Protein AF-A0A958CTM7-F1 (afdb_monomer_lite)

Secondary structure (DSSP, 8-state):
---TTSSSEEEEEEESS-SS-SS-TT-EEEEEETTS-EEESSSPPPTT-EEEEEEETTEEEEEEE--GGGGT-SS--TT-EEEEEEEEEE-SSSSS-SEEEESSS--SS-GGGPEEEEPPPTT----------------------PPP----PPPP--PPPPPPPPPPPP----SS-------

Sequence (183 aa):
DVEWWHDDAVELVYDGLNDNQSYGADDHKYGMRIDSSLFDYVLPVHPGVVFALRTRPDGYSLELAVPASQLGVIAMQAGRVIGLNIGLIDDDDGDEADGWLGWSGNTWRHAELCGDLLLLPADATSTPTATATATPTMTPTSTPTATATPTVTPSPTATATPTATPMA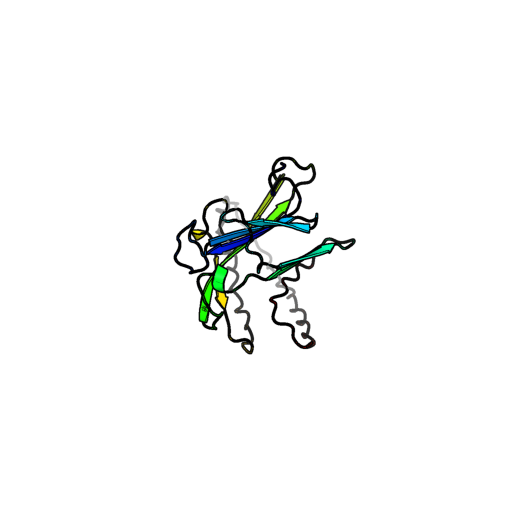TSALYLRYLPLIINR

pLDDT: mean 75.09, std 20.97, range [23.33, 96.56]

Radius of gyration: 23.31 Å; chains: 1; bounding box: 44×79×40 Å

Foldseek 3Di:
DQDLLLAWWKWKWKLLQLPQDFLPLLTWIWTQHQVRDIATPSDGDDPQWDKDKDADPQGIFIFIDDQNVSSVDNDDDAQDKMFIKMKTFHHDDRDHGPDIDMPFDDVPRTSSRGDIDGHHPPPDDPDPDPDDDPDPDPDDDPDDDDDDDDDDDDDDDDDDDDDDDDDDDDDDDDPGDGPDDDD

Structure (mmCIF, N/CA/C/O backbone):
data_AF-A0A958CTM7-F1
#
_entry.id   AF-A0A958CTM7-F1
#
loop_
_atom_site.group_PDB
_atom_site.id
_atom_site.type_symbol
_atom_site.label_atom_id
_atom_site.label_alt_id
_atom_site.label_comp_id
_atom_site.label_asym_id
_atom_site.label_entity_id
_atom_site.label_seq_id
_atom_site.pdbx_PDB_ins_code
_atom_site.Cartn_x
_atom_site.Cartn_y
_atom_site.Cartn_z
_atom_site.occupancy
_atom_site.B_iso_or_equiv
_atom_site.auth_seq_id
_atom_site.auth_comp_id
_atom_site.auth_asym_id
_atom_site.auth_atom_id
_atom_site.pdbx_PDB_model_num
ATOM 1 N N . ASP A 1 1 ? 21.550 -6.548 -9.610 1.00 48.25 1 ASP A N 1
ATOM 2 C CA . ASP A 1 1 ? 20.170 -6.436 -9.118 1.00 48.25 1 ASP A CA 1
ATOM 3 C C . ASP A 1 1 ? 19.912 -4.972 -8.859 1.00 48.25 1 ASP A C 1
ATOM 5 O O . ASP A 1 1 ? 20.645 -4.376 -8.083 1.00 48.25 1 ASP A O 1
ATOM 9 N N . VAL A 1 2 ? 19.022 -4.377 -9.647 1.00 53.91 2 VAL A N 1
ATOM 10 C CA . VAL A 1 2 ? 18.668 -2.957 -9.549 1.00 53.91 2 VAL A CA 1
ATOM 11 C C . VAL A 1 2 ? 17.590 -2.853 -8.474 1.00 53.91 2 VAL A C 1
ATOM 13 O O . VAL A 1 2 ? 16.633 -3.631 -8.496 1.00 53.91 2 VAL A O 1
ATOM 16 N N . GLU A 1 3 ? 17.799 -1.982 -7.490 1.00 66.50 3 GLU A N 1
ATOM 17 C CA . GLU A 1 3 ? 16.862 -1.780 -6.388 1.00 66.50 3 GLU A CA 1
ATOM 18 C C . GLU A 1 3 ? 15.511 -1.285 -6.933 1.00 66.50 3 GLU A C 1
ATOM 20 O O . GLU A 1 3 ? 15.418 -0.707 -8.012 1.00 66.50 3 GLU A O 1
ATOM 25 N N . TRP A 1 4 ? 14.413 -1.610 -6.253 1.00 64.81 4 TRP A N 1
ATOM 26 C CA . TRP A 1 4 ? 13.079 -1.495 -6.854 1.00 64.81 4 TRP A CA 1
ATOM 27 C C . TRP A 1 4 ? 12.566 -0.058 -7.007 1.00 64.81 4 TRP A C 1
ATOM 29 O O . TRP A 1 4 ? 11.563 0.139 -7.682 1.00 64.81 4 TRP A O 1
ATOM 39 N N . TRP A 1 5 ? 13.235 0.914 -6.389 1.00 61.12 5 TRP A N 1
ATOM 40 C CA . TRP A 1 5 ? 12.939 2.342 -6.516 1.00 61.12 5 TRP A CA 1
ATOM 41 C C . TRP A 1 5 ? 13.729 3.026 -7.641 1.00 61.12 5 TRP A C 1
ATOM 43 O O . TRP A 1 5 ? 13.668 4.243 -7.735 1.00 61.12 5 TRP A O 1
ATOM 53 N N . HIS A 1 6 ? 14.477 2.261 -8.446 1.00 68.62 6 HIS A N 1
ATOM 54 C CA . HIS A 1 6 ? 15.176 2.747 -9.643 1.00 68.62 6 HIS A CA 1
ATOM 55 C C . HIS A 1 6 ? 14.307 2.581 -10.910 1.00 68.62 6 HIS A C 1
ATOM 57 O O . HIS A 1 6 ? 14.749 2.004 -11.911 1.00 68.62 6 HIS A O 1
ATOM 63 N N . ASP A 1 7 ? 13.013 2.885 -10.789 1.00 71.00 7 ASP A N 1
ATOM 64 C CA . ASP A 1 7 ? 12.038 2.948 -11.886 1.00 71.00 7 ASP A CA 1
ATOM 65 C C . ASP A 1 7 ? 10.725 3.539 -11.368 1.00 71.00 7 ASP A C 1
ATOM 67 O O . ASP A 1 7 ? 10.449 3.508 -10.160 1.00 71.00 7 ASP A O 1
ATOM 71 N N . ASP A 1 8 ? 9.857 3.933 -12.294 1.00 83.31 8 ASP A N 1
ATOM 72 C CA . ASP A 1 8 ? 8.493 4.349 -11.999 1.00 83.31 8 ASP A CA 1
ATOM 73 C C . ASP A 1 8 ? 7.744 3.281 -11.195 1.00 83.31 8 ASP A C 1
ATOM 75 O O . ASP A 1 8 ? 7.540 2.127 -11.619 1.00 83.31 8 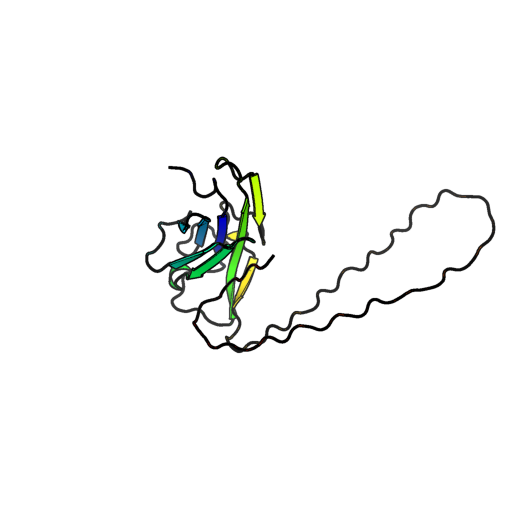ASP A O 1
ATOM 79 N N . ALA A 1 9 ? 7.270 3.683 -10.019 1.00 87.62 9 ALA A N 1
ATOM 80 C CA . ALA A 1 9 ? 6.622 2.769 -9.101 1.00 87.62 9 ALA A CA 1
ATOM 81 C C . ALA A 1 9 ? 5.581 3.449 -8.218 1.00 87.62 9 ALA A C 1
ATOM 83 O O . ALA A 1 9 ? 5.587 4.653 -7.960 1.00 87.62 9 ALA A O 1
ATOM 84 N N . VAL A 1 10 ? 4.686 2.622 -7.693 1.00 91.38 10 VAL A N 1
ATOM 85 C CA . VAL A 1 10 ? 3.838 2.993 -6.565 1.00 91.38 10 VAL A CA 1
ATOM 86 C C . VAL A 1 10 ? 4.263 2.194 -5.350 1.00 91.38 10 VAL A C 1
ATOM 88 O O . VAL A 1 10 ? 4.470 0.982 -5.412 1.00 91.38 10 VAL A O 1
ATOM 91 N N . GLU A 1 11 ? 4.352 2.892 -4.231 1.00 91.69 11 GLU A N 1
ATOM 92 C CA . GLU A 1 11 ? 4.600 2.336 -2.915 1.00 91.69 11 GLU A CA 1
ATOM 93 C C . GLU A 1 11 ? 3.286 2.276 -2.130 1.00 91.69 11 GLU A C 1
ATOM 95 O O . GLU A 1 11 ? 2.566 3.272 -2.041 1.00 91.69 11 GLU A O 1
ATOM 100 N N . LEU A 1 12 ? 2.984 1.127 -1.525 1.00 94.56 12 LEU A N 1
ATOM 101 C CA . LEU A 1 12 ? 2.008 1.028 -0.438 1.00 94.56 12 LEU A CA 1
ATOM 102 C C . LEU A 1 12 ? 2.719 0.596 0.838 1.00 94.56 12 LEU A C 1
ATOM 104 O O . LEU A 1 12 ? 3.355 -0.456 0.862 1.00 94.56 12 LEU A O 1
ATOM 108 N N . VAL A 1 13 ? 2.563 1.382 1.901 1.00 95.75 13 VAL A N 1
ATOM 109 C CA . VAL A 1 13 ? 3.076 1.046 3.233 1.00 95.75 13 VAL A CA 1
ATOM 110 C C . VAL A 1 13 ? 1.919 0.768 4.173 1.00 95.75 13 VAL A C 1
ATOM 112 O O . VAL A 1 13 ? 0.940 1.513 4.183 1.00 95.75 13 VAL A O 1
ATOM 115 N N . TYR A 1 14 ? 2.045 -0.296 4.955 1.00 96.31 14 TYR A N 1
ATOM 116 C CA . TYR A 1 14 ? 1.116 -0.666 6.007 1.00 96.31 14 TYR A CA 1
ATOM 117 C C . TYR A 1 14 ? 1.835 -0.664 7.358 1.00 96.31 14 TYR A C 1
ATOM 119 O O . TYR A 1 14 ? 2.896 -1.274 7.462 1.00 96.31 14 TYR A O 1
ATOM 127 N N . ASP A 1 15 ? 1.232 -0.016 8.357 1.00 96.38 15 ASP A N 1
ATOM 128 C CA . ASP A 1 15 ? 1.375 -0.377 9.779 1.00 96.38 15 ASP A CA 1
ATOM 129 C C . ASP A 1 15 ? 0.132 -1.210 10.111 1.00 96.38 15 ASP A C 1
ATOM 131 O O . ASP A 1 15 ? -0.994 -0.702 10.224 1.00 96.38 15 ASP A O 1
ATOM 135 N N . GLY A 1 16 ? 0.308 -2.529 10.082 1.00 95.50 16 GLY A N 1
ATOM 136 C CA . GLY A 1 16 ? -0.795 -3.470 9.972 1.00 95.50 16 GLY A CA 1
ATOM 137 C C . GLY A 1 16 ? -1.689 -3.459 11.200 1.00 95.50 16 GLY A C 1
ATOM 138 O O . GLY A 1 16 ? -2.917 -3.460 11.051 1.00 95.50 16 GLY A O 1
ATOM 139 N N . LEU A 1 17 ? -1.106 -3.455 12.396 1.00 96.00 17 LEU A N 1
ATOM 140 C CA . LEU A 1 17 ? -1.772 -3.389 13.696 1.00 96.00 17 LEU A CA 1
ATOM 141 C C . LEU A 1 17 ? -2.074 -1.954 14.147 1.00 96.00 17 LEU A C 1
ATOM 143 O O . LEU A 1 17 ? -2.837 -1.798 15.106 1.00 96.00 17 LEU A O 1
ATOM 147 N N . ASN A 1 18 ? -1.581 -0.946 13.424 1.00 96.12 18 ASN A N 1
ATOM 148 C CA . ASN A 1 18 ? -1.680 0.474 13.758 1.00 96.12 18 ASN A CA 1
ATOM 149 C C . ASN A 1 18 ? -1.123 0.763 15.157 1.00 96.12 18 ASN A C 1
ATOM 151 O O . ASN A 1 18 ? -1.762 1.446 15.970 1.00 96.12 18 ASN A O 1
ATOM 155 N N . ASP A 1 19 ? 0.016 0.149 15.476 1.00 95.81 19 ASP A N 1
ATOM 156 C CA . ASP A 1 19 ? 0.635 0.196 16.799 1.00 95.81 19 ASP A CA 1
ATOM 157 C C . ASP A 1 19 ? 1.803 1.195 16.891 1.00 95.81 19 ASP A C 1
ATOM 159 O O . ASP A 1 19 ? 2.376 1.371 17.975 1.00 95.81 19 ASP A O 1
ATOM 163 N N . ASN A 1 20 ? 2.071 1.926 15.800 1.00 93.31 20 ASN A N 1
ATOM 164 C CA . ASN A 1 20 ? 3.166 2.880 15.644 1.00 93.31 20 ASN A CA 1
ATOM 165 C C . ASN A 1 20 ? 4.540 2.254 15.908 1.00 93.31 20 ASN A C 1
ATOM 167 O O . ASN A 1 20 ? 5.443 2.916 16.437 1.00 93.31 20 ASN A O 1
ATOM 171 N N . GLN A 1 21 ? 4.696 0.976 15.585 1.00 92.44 21 GLN A N 1
ATOM 172 C CA . GLN A 1 21 ? 5.987 0.315 15.528 1.00 92.44 21 GLN A CA 1
ATOM 173 C C . GLN A 1 21 ? 6.357 0.083 14.067 1.00 92.44 21 GLN A C 1
ATOM 175 O O . GLN A 1 21 ? 5.521 0.091 13.176 1.00 92.44 21 GLN A O 1
ATOM 180 N N . SER A 1 22 ? 7.657 -0.024 13.827 1.00 92.31 22 SER A N 1
ATOM 181 C CA . SER A 1 22 ? 8.184 -0.399 12.524 1.00 92.31 22 SER A CA 1
ATOM 182 C C . SER A 1 22 ? 8.784 -1.789 12.602 1.00 92.31 22 SER A C 1
ATOM 184 O O . SER A 1 22 ? 9.355 -2.170 13.631 1.00 92.31 22 SER A O 1
ATOM 186 N N . TYR A 1 23 ? 8.796 -2.470 11.458 1.00 90.56 23 TYR A N 1
ATOM 187 C CA . TYR A 1 23 ? 9.412 -3.785 11.259 1.00 90.56 23 TYR A CA 1
ATOM 188 C C . TYR A 1 23 ? 8.716 -4.928 12.016 1.00 90.56 23 TYR A C 1
ATOM 190 O O . TYR A 1 23 ? 9.311 -5.994 12.211 1.00 90.56 23 TYR A O 1
ATOM 198 N N . GLY A 1 24 ? 7.469 -4.723 12.436 1.00 92.88 24 GLY A N 1
ATOM 199 C CA . GLY A 1 24 ? 6.547 -5.777 12.822 1.00 92.88 24 GLY A CA 1
ATOM 200 C C . GLY A 1 24 ? 6.281 -6.738 11.665 1.00 92.88 24 GLY A C 1
ATOM 201 O O . GLY A 1 24 ? 6.491 -6.429 10.494 1.00 92.88 24 GLY A O 1
ATOM 202 N N . ALA A 1 25 ? 5.815 -7.946 11.988 1.00 94.38 25 ALA A N 1
ATOM 203 C CA . ALA A 1 25 ? 5.441 -8.930 10.965 1.00 94.38 25 ALA A CA 1
ATOM 204 C C . ALA A 1 25 ? 4.183 -8.521 10.176 1.00 94.38 25 ALA A C 1
ATOM 206 O O . ALA A 1 25 ? 3.816 -9.192 9.214 1.00 94.38 25 ALA A O 1
ATOM 207 N N . ASP A 1 26 ? 3.506 -7.486 10.654 1.00 94.94 26 ASP A N 1
ATOM 208 C CA . ASP A 1 26 ? 2.336 -6.844 10.090 1.00 94.94 26 ASP A CA 1
ATOM 209 C C . ASP A 1 26 ? 2.652 -5.537 9.343 1.00 94.94 26 ASP A C 1
ATOM 211 O O . ASP A 1 26 ? 1.766 -4.976 8.693 1.00 94.94 26 ASP A O 1
ATOM 215 N N . ASP A 1 27 ? 3.910 -5.090 9.402 1.00 95.44 27 ASP A N 1
ATOM 216 C CA . ASP A 1 27 ? 4.389 -3.906 8.704 1.00 95.44 27 ASP A CA 1
ATOM 217 C C . ASP A 1 27 ? 4.960 -4.295 7.350 1.00 95.44 27 ASP A C 1
ATOM 219 O O . ASP A 1 27 ? 5.880 -5.111 7.241 1.00 95.44 27 ASP A O 1
ATOM 223 N N . HIS A 1 28 ? 4.446 -3.668 6.302 1.00 95.12 28 HIS A N 1
ATOM 224 C CA . HIS A 1 28 ? 4.828 -3.997 4.937 1.00 95.12 28 HIS A CA 1
ATOM 225 C C . HIS A 1 28 ? 5.064 -2.741 4.126 1.00 95.12 28 HIS A C 1
ATOM 227 O O . HIS A 1 28 ? 4.354 -1.751 4.277 1.00 95.12 28 HIS A O 1
ATOM 233 N N . LYS A 1 29 ? 6.029 -2.805 3.210 1.00 94.06 29 LYS A N 1
ATOM 234 C CA . LYS A 1 29 ? 6.279 -1.754 2.224 1.00 94.06 29 LYS A CA 1
ATOM 235 C C . LYS A 1 29 ? 6.375 -2.395 0.855 1.00 94.06 29 LYS A C 1
ATOM 237 O O . LYS A 1 29 ? 7.426 -2.911 0.473 1.00 94.06 29 LYS A O 1
ATOM 242 N N . TYR A 1 30 ? 5.252 -2.381 0.149 1.00 94.56 30 TYR A N 1
ATOM 243 C CA . TYR A 1 30 ? 5.130 -2.964 -1.172 1.00 94.56 30 TYR A CA 1
ATOM 244 C C . TYR A 1 30 ? 5.519 -1.959 -2.246 1.00 94.56 30 TYR A C 1
ATOM 246 O O . TYR A 1 30 ? 4.883 -0.914 -2.372 1.00 94.56 30 TYR A O 1
ATOM 254 N N . GLY A 1 31 ? 6.531 -2.305 -3.034 1.00 92.69 31 GLY A N 1
ATOM 255 C CA . GLY A 1 31 ? 6.904 -1.586 -4.248 1.00 92.69 31 GLY A CA 1
ATOM 256 C C . GLY A 1 31 ? 6.318 -2.277 -5.471 1.00 92.69 31 GLY A C 1
ATOM 257 O O . GLY A 1 31 ? 6.628 -3.443 -5.718 1.00 92.69 31 GLY A O 1
ATOM 258 N N . MET A 1 32 ? 5.472 -1.580 -6.228 1.00 92.69 32 MET A N 1
ATOM 259 C CA . MET A 1 32 ? 4.882 -2.071 -7.477 1.00 92.69 32 MET A CA 1
ATOM 260 C C . MET A 1 32 ? 5.422 -1.253 -8.646 1.00 92.69 32 MET A C 1
ATOM 262 O O . MET A 1 32 ? 5.048 -0.090 -8.809 1.00 92.69 32 MET A O 1
ATOM 266 N N . ARG A 1 33 ? 6.280 -1.867 -9.461 1.00 88.19 33 ARG A N 1
ATOM 267 C CA . ARG A 1 33 ? 6.886 -1.230 -10.637 1.00 88.19 33 ARG A CA 1
ATOM 268 C C . ARG A 1 33 ? 6.025 -1.394 -11.885 1.00 88.19 33 ARG A C 1
ATOM 270 O O . ARG A 1 33 ? 5.243 -2.345 -12.017 1.00 88.19 33 ARG A O 1
ATOM 277 N N . ILE A 1 34 ? 6.213 -0.494 -12.846 1.00 86.62 34 ILE A N 1
ATOM 278 C CA . ILE A 1 34 ? 5.526 -0.528 -14.147 1.00 86.62 34 ILE A CA 1
ATOM 279 C C . ILE A 1 34 ? 5.995 -1.663 -15.083 1.00 86.62 34 ILE A C 1
ATOM 281 O O . ILE A 1 34 ? 5.376 -1.914 -16.117 1.00 86.62 34 ILE A O 1
ATOM 285 N N . ASP A 1 35 ? 7.037 -2.406 -14.715 1.00 86.50 35 ASP A N 1
ATOM 286 C CA . ASP A 1 35 ? 7.480 -3.632 -15.394 1.00 86.50 35 ASP A CA 1
ATOM 287 C C . ASP A 1 35 ? 6.751 -4.900 -14.890 1.00 86.50 35 ASP A C 1
ATOM 289 O O . ASP A 1 35 ? 7.041 -6.012 -15.331 1.00 86.50 35 ASP A O 1
ATOM 293 N N . SER A 1 36 ? 5.747 -4.732 -14.017 1.00 88.06 36 SER A N 1
ATOM 294 C CA . SER A 1 36 ? 5.004 -5.790 -13.308 1.00 88.06 36 SER A CA 1
ATOM 295 C C . SER A 1 36 ? 5.768 -6.491 -12.176 1.00 88.06 36 SER A C 1
ATOM 297 O O . SER A 1 36 ? 5.282 -7.498 -11.652 1.00 88.06 36 SER A O 1
ATOM 299 N N . SER A 1 37 ? 6.921 -5.972 -11.756 1.00 90.25 37 SER A N 1
ATOM 300 C CA . SER A 1 37 ? 7.639 -6.473 -10.585 1.00 90.25 37 SER A CA 1
ATOM 301 C C . SER A 1 37 ? 6.976 -6.015 -9.277 1.00 90.25 37 SER A C 1
ATOM 303 O O . SER A 1 37 ? 6.520 -4.876 -9.154 1.00 90.25 37 SER A O 1
ATOM 305 N N . LEU A 1 38 ? 6.937 -6.913 -8.284 1.00 92.75 38 LEU A N 1
ATOM 306 C CA . LEU A 1 38 ? 6.422 -6.665 -6.934 1.00 92.75 38 LEU A CA 1
ATOM 307 C C . LEU A 1 38 ? 7.500 -6.990 -5.899 1.00 92.75 38 LEU A C 1
ATOM 309 O O . LEU A 1 38 ? 8.072 -8.082 -5.912 1.00 92.75 38 LEU A O 1
ATOM 313 N N . PHE A 1 39 ? 7.706 -6.069 -4.967 1.00 92.06 39 PHE A N 1
ATOM 314 C CA . PHE A 1 39 ? 8.663 -6.196 -3.875 1.00 92.06 39 PHE A CA 1
ATOM 315 C C . PHE A 1 39 ? 7.976 -5.949 -2.547 1.00 92.06 39 PHE A C 1
ATOM 317 O O . PHE A 1 39 ? 6.999 -5.211 -2.482 1.00 92.06 39 PHE A O 1
ATOM 324 N N . ASP A 1 40 ? 8.529 -6.529 -1.493 1.00 93.06 40 ASP A N 1
ATOM 325 C CA . ASP A 1 40 ? 8.269 -6.130 -0.120 1.00 93.06 40 ASP A CA 1
ATOM 326 C C . ASP A 1 40 ? 9.631 -5.844 0.512 1.00 93.06 40 ASP A C 1
ATOM 328 O O . ASP A 1 40 ? 10.551 -6.663 0.453 1.00 93.06 40 ASP A O 1
ATOM 332 N N . TYR A 1 41 ? 9.801 -4.618 0.995 1.00 88.19 41 TYR A N 1
ATOM 333 C CA . TYR A 1 41 ? 11.081 -4.137 1.503 1.00 88.19 41 TYR A CA 1
ATOM 334 C C . TYR A 1 41 ? 11.362 -4.605 2.940 1.00 88.19 41 TYR A C 1
ATOM 336 O O . TYR A 1 41 ? 12.511 -4.581 3.380 1.00 88.19 41 TYR A O 1
ATOM 344 N N . VAL A 1 42 ? 10.332 -5.034 3.675 1.00 83.88 42 VAL A N 1
ATOM 345 C CA . VAL A 1 42 ? 10.462 -5.482 5.070 1.00 83.88 42 VAL A CA 1
ATOM 346 C C . VAL A 1 42 ? 10.654 -6.998 5.127 1.00 83.88 42 VAL A C 1
ATOM 348 O O . VAL A 1 42 ? 11.532 -7.489 5.841 1.00 83.88 42 VAL A O 1
ATOM 351 N N . LEU A 1 43 ? 9.869 -7.745 4.346 1.00 87.88 43 LEU A N 1
ATOM 352 C CA . LEU A 1 43 ? 9.838 -9.209 4.330 1.00 87.88 43 LEU A CA 1
ATOM 353 C C . LEU A 1 43 ? 9.832 -9.755 2.895 1.00 87.88 43 LEU A C 1
ATOM 355 O O . LEU A 1 43 ? 9.533 -9.029 1.957 1.00 87.88 43 LEU A O 1
ATOM 359 N N . PRO A 1 44 ? 10.125 -11.050 2.671 1.00 92.38 44 PRO A N 1
ATOM 360 C CA . PRO A 1 44 ? 9.844 -11.671 1.382 1.00 92.38 44 PRO A CA 1
ATOM 361 C C . PRO A 1 44 ? 8.350 -11.588 1.048 1.00 92.38 44 PRO A C 1
ATOM 363 O O . PRO A 1 44 ? 7.512 -11.892 1.898 1.00 92.38 44 PRO A O 1
ATOM 366 N N . VAL A 1 45 ? 8.022 -11.267 -0.208 1.00 94.00 45 VAL A N 1
ATOM 367 C CA . VAL A 1 45 ? 6.629 -11.191 -0.672 1.00 94.00 45 VAL A CA 1
ATOM 368 C C . VAL A 1 45 ? 5.918 -12.522 -0.418 1.00 94.00 45 VAL A C 1
ATOM 370 O O . VAL A 1 45 ? 6.285 -13.569 -0.961 1.00 94.00 45 VAL A O 1
ATOM 373 N N . HIS A 1 46 ? 4.878 -12.486 0.412 1.00 95.12 46 HIS A N 1
ATOM 374 C CA . HIS A 1 46 ? 4.093 -13.669 0.729 1.00 95.12 46 HIS A CA 1
ATOM 375 C C . HIS A 1 46 ? 3.304 -14.156 -0.506 1.00 95.12 46 HIS A C 1
ATOM 377 O O . HIS A 1 46 ? 2.682 -13.338 -1.181 1.00 95.12 46 HIS A O 1
ATOM 383 N N . PRO A 1 47 ? 3.213 -15.476 -0.784 1.00 94.69 47 PRO A N 1
ATOM 384 C CA . PRO A 1 47 ? 2.561 -16.007 -1.995 1.00 94.69 47 PRO A CA 1
ATOM 385 C C . PRO A 1 47 ? 1.077 -15.655 -2.167 1.00 94.69 47 PRO A C 1
ATOM 387 O O . PRO A 1 47 ? 0.520 -15.796 -3.251 1.00 94.69 47 PRO A O 1
ATOM 390 N N . GLY A 1 48 ? 0.412 -15.270 -1.078 1.00 93.44 48 GLY A N 1
ATOM 391 C CA . GLY A 1 48 ? -0.975 -14.805 -1.092 1.00 93.44 48 GLY A CA 1
ATOM 392 C C . GLY A 1 48 ? -1.144 -13.326 -1.450 1.00 93.44 48 GLY A C 1
ATOM 393 O O . GLY A 1 48 ? -2.282 -12.894 -1.609 1.00 93.44 48 GLY A O 1
ATOM 394 N N . VAL A 1 49 ? -0.056 -12.555 -1.538 1.00 95.62 49 VAL A N 1
ATOM 395 C CA . VAL A 1 49 ? -0.089 -11.180 -2.043 1.00 95.62 49 VAL A CA 1
ATOM 396 C C . VAL A 1 49 ? -0.138 -11.243 -3.564 1.00 95.62 49 VAL A C 1
ATOM 398 O O . VAL A 1 49 ? 0.704 -11.883 -4.192 1.00 95.62 49 VAL A O 1
ATOM 401 N N . VAL A 1 50 ? -1.146 -10.608 -4.156 1.00 95.38 50 VAL A N 1
ATOM 402 C CA . VAL A 1 50 ? -1.361 -10.622 -5.608 1.00 95.38 50 VAL A CA 1
ATOM 403 C C . VAL A 1 50 ? -1.319 -9.198 -6.129 1.00 95.38 50 VAL A C 1
ATOM 405 O O . VAL A 1 50 ? -1.976 -8.321 -5.575 1.00 95.38 50 VAL A O 1
ATOM 408 N N . PHE A 1 51 ? -0.571 -8.989 -7.207 1.00 93.88 51 PHE A N 1
ATOM 409 C CA . PHE A 1 51 ? -0.440 -7.711 -7.892 1.00 93.88 51 PHE A CA 1
ATOM 410 C C . PHE A 1 51 ? -0.839 -7.856 -9.361 1.00 93.88 51 PHE A C 1
ATOM 412 O O . PHE A 1 51 ? -0.500 -8.849 -10.011 1.00 93.88 51 PHE A O 1
ATOM 419 N N . ALA A 1 52 ? -1.561 -6.866 -9.878 1.00 92.62 52 ALA A N 1
ATOM 420 C CA . ALA A 1 52 ? -1.875 -6.735 -11.290 1.00 92.62 52 ALA A CA 1
ATOM 421 C C . ALA A 1 52 ? -1.598 -5.309 -11.777 1.00 92.62 52 ALA A C 1
ATOM 423 O O . ALA A 1 52 ? -1.967 -4.330 -11.129 1.00 92.62 52 ALA A O 1
ATOM 424 N N . LEU A 1 53 ? -1.002 -5.209 -12.964 1.00 90.88 53 LEU A N 1
ATOM 425 C CA . LEU A 1 53 ? -0.719 -3.956 -13.652 1.00 90.88 53 LEU A CA 1
ATOM 426 C C . LEU A 1 53 ? -1.450 -3.911 -14.993 1.00 90.88 53 LEU A C 1
ATOM 428 O O . LEU A 1 53 ? -1.484 -4.884 -15.750 1.00 90.88 53 LEU A O 1
ATOM 432 N N . ARG A 1 54 ? -1.978 -2.734 -15.326 1.00 92.00 54 ARG A N 1
ATOM 433 C CA . ARG A 1 54 ? -2.479 -2.412 -16.660 1.00 92.00 54 ARG A CA 1
ATOM 434 C C . ARG A 1 54 ? -1.960 -1.054 -17.115 1.00 92.00 54 ARG A C 1
ATOM 436 O O . ARG A 1 54 ? -2.461 -0.023 -16.667 1.00 92.00 54 ARG A O 1
ATOM 443 N N . THR A 1 55 ? -1.025 -1.061 -18.059 1.00 87.31 55 THR A N 1
ATOM 444 C CA . THR A 1 55 ? -0.553 0.148 -18.746 1.00 87.31 55 THR A CA 1
ATOM 445 C C . THR A 1 55 ? -1.580 0.651 -19.766 1.00 87.31 55 THR A C 1
ATOM 447 O O . THR A 1 55 ? -2.423 -0.097 -20.279 1.00 87.31 55 THR A O 1
ATOM 450 N N . ARG A 1 56 ? -1.557 1.957 -20.019 1.00 86.50 56 ARG A N 1
ATOM 451 C CA . ARG A 1 56 ? -2.454 2.703 -20.906 1.00 86.50 56 ARG A CA 1
ATOM 452 C C . ARG A 1 56 ? -1.658 3.825 -21.588 1.00 86.50 56 ARG A C 1
ATOM 454 O O . ARG A 1 56 ? -0.600 4.199 -21.094 1.00 86.50 56 ARG A O 1
ATOM 461 N N . PRO A 1 57 ? -2.157 4.403 -22.693 1.00 86.31 57 PRO A N 1
ATOM 462 C CA . PRO A 1 57 ? -1.485 5.533 -23.340 1.00 86.31 57 PRO A CA 1
ATOM 463 C C . PRO A 1 57 ? -1.312 6.772 -22.446 1.00 86.31 57 PRO A C 1
ATOM 465 O O . PRO A 1 57 ? -0.445 7.594 -22.714 1.00 86.31 57 PRO A O 1
ATOM 468 N N . ASP A 1 58 ? -2.149 6.923 -21.419 1.00 85.50 58 ASP A N 1
ATOM 469 C CA . ASP A 1 58 ? -2.201 8.061 -20.497 1.00 85.50 58 ASP A CA 1
ATOM 470 C C . ASP A 1 58 ? -1.650 7.756 -19.090 1.00 85.50 58 ASP A C 1
ATOM 472 O O . ASP A 1 58 ? -1.704 8.621 -18.214 1.00 85.50 58 ASP A O 1
ATOM 476 N N . GLY A 1 59 ? -1.112 6.552 -18.864 1.00 85.50 59 GLY A N 1
ATOM 477 C CA . GLY A 1 59 ? -0.552 6.137 -17.577 1.00 85.50 59 GLY A CA 1
ATOM 478 C C . GLY A 1 59 ? -0.793 4.659 -17.284 1.00 85.50 59 GLY A C 1
ATOM 479 O O . GLY A 1 59 ? -0.739 3.811 -18.173 1.00 85.50 59 GLY A O 1
ATOM 480 N N . TYR A 1 60 ? -1.081 4.323 -16.030 1.00 86.69 60 TYR A N 1
ATOM 481 C CA . TYR A 1 60 ? -1.278 2.940 -15.608 1.00 86.69 60 TYR A CA 1
ATOM 482 C C . TYR A 1 60 ? -2.347 2.805 -14.522 1.00 86.69 60 TYR A C 1
ATOM 484 O O . TYR A 1 60 ? -2.785 3.768 -13.898 1.00 86.69 60 TYR A O 1
ATOM 492 N N . SER A 1 61 ? -2.804 1.576 -14.302 1.00 91.00 61 SER A N 1
ATOM 493 C CA . SER A 1 61 ? -3.572 1.207 -13.115 1.00 91.00 61 SER A CA 1
ATOM 494 C C . SER A 1 61 ? -2.984 -0.033 -12.485 1.00 91.00 61 SER A C 1
ATOM 496 O O . SER A 1 61 ? -2.600 -0.965 -13.190 1.00 91.00 61 SER A O 1
ATOM 498 N N . LEU A 1 62 ? -2.955 -0.016 -11.162 1.00 90.44 62 LEU A N 1
ATOM 499 C CA . LEU A 1 62 ? -2.351 -1.031 -10.321 1.00 90.44 62 LEU A CA 1
ATOM 500 C C . LEU A 1 62 ? -3.424 -1.544 -9.371 1.00 90.44 62 LEU A C 1
ATOM 502 O O . LEU A 1 62 ? -4.260 -0.773 -8.898 1.00 90.44 6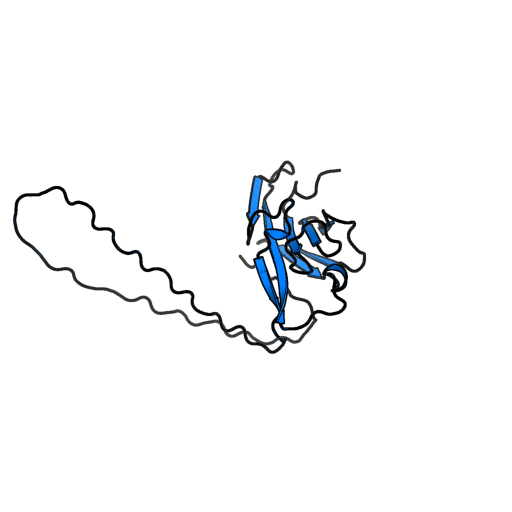2 LEU A O 1
ATOM 506 N N . GLU A 1 63 ? -3.383 -2.829 -9.071 1.00 93.75 63 GLU A N 1
ATOM 507 C CA . GLU A 1 63 ? -4.219 -3.432 -8.044 1.00 93.75 63 GLU A CA 1
ATOM 508 C C . GLU A 1 63 ? -3.366 -4.364 -7.192 1.00 93.75 63 GLU A C 1
ATOM 510 O O . GLU A 1 63 ? -2.659 -5.217 -7.726 1.00 93.75 63 GLU A O 1
ATOM 515 N N . LEU A 1 64 ? -3.447 -4.199 -5.870 1.00 94.88 64 LEU A N 1
ATOM 516 C CA . LEU A 1 64 ? -2.762 -5.036 -4.894 1.00 94.88 64 LEU A CA 1
ATOM 517 C C . LEU A 1 64 ? -3.787 -5.665 -3.952 1.00 94.88 64 LEU A C 1
ATOM 519 O O . LEU A 1 64 ? -4.605 -4.978 -3.338 1.00 94.88 64 LEU A O 1
ATOM 523 N N . ALA A 1 65 ? -3.714 -6.982 -3.808 1.00 94.81 65 ALA A N 1
ATOM 524 C CA . ALA A 1 65 ? -4.480 -7.744 -2.841 1.00 94.81 65 ALA A CA 1
ATOM 525 C C . ALA A 1 65 ? -3.546 -8.278 -1.756 1.00 94.81 65 ALA A C 1
ATOM 527 O O . ALA A 1 65 ? -2.725 -9.155 -2.019 1.00 94.81 65 ALA A O 1
ATOM 528 N N . VAL A 1 66 ? -3.709 -7.779 -0.532 1.00 95.31 66 VAL A N 1
ATOM 529 C CA . VAL A 1 66 ? -2.924 -8.196 0.636 1.00 95.31 66 VAL A CA 1
ATOM 530 C C . VAL A 1 66 ? -3.795 -9.065 1.553 1.00 95.31 66 VAL A C 1
ATOM 532 O O . VAL A 1 66 ? -4.876 -8.627 1.963 1.00 95.31 66 VAL A O 1
ATOM 535 N N . PRO A 1 67 ? -3.384 -10.305 1.887 1.00 95.38 67 PRO A N 1
ATOM 536 C CA . PRO A 1 67 ? -4.107 -11.132 2.846 1.00 95.38 67 PRO A CA 1
ATOM 537 C C . PRO A 1 67 ? -4.200 -10.458 4.214 1.00 95.38 67 PRO A C 1
ATOM 539 O O . PRO A 1 67 ? -3.222 -9.904 4.701 1.00 95.38 67 PRO A O 1
ATOM 542 N N . ALA A 1 68 ? -5.341 -10.597 4.893 1.00 94.00 68 ALA A N 1
ATOM 543 C CA . ALA A 1 68 ? -5.528 -10.035 6.234 1.00 94.00 68 ALA A CA 1
ATOM 544 C C . ALA A 1 68 ? -4.440 -10.477 7.229 1.00 94.00 68 ALA A C 1
ATOM 546 O O . ALA A 1 68 ? -4.029 -9.691 8.079 1.00 94.00 68 ALA A O 1
ATOM 547 N N . SER A 1 69 ? -3.925 -11.703 7.070 1.00 94.38 69 SER A N 1
ATOM 548 C CA . SER A 1 69 ? -2.860 -12.263 7.908 1.00 94.38 69 SER A CA 1
ATOM 549 C C . SER A 1 69 ? -1.529 -11.530 7.786 1.00 94.38 69 SER A C 1
ATOM 551 O O . SER A 1 69 ? -0.710 -11.645 8.687 1.00 94.38 69 SER A O 1
ATOM 553 N N . GLN A 1 70 ? -1.300 -10.810 6.686 1.00 95.19 70 GLN A N 1
ATOM 554 C CA . GLN A 1 70 ? -0.156 -9.911 6.539 1.00 95.19 70 GLN A CA 1
ATOM 555 C C . GLN A 1 70 ? -0.365 -8.602 7.296 1.00 95.19 70 GLN A C 1
ATOM 557 O O . GLN A 1 70 ? 0.596 -7.953 7.619 1.00 95.19 70 GLN A O 1
ATOM 562 N N . LEU A 1 71 ? -1.590 -8.224 7.663 1.00 95.31 71 LEU A N 1
ATOM 563 C CA . LEU A 1 71 ? -1.834 -7.032 8.491 1.00 95.31 71 LEU A CA 1
ATOM 564 C C . LEU A 1 71 ? -2.067 -7.402 9.966 1.00 95.31 71 LEU A C 1
ATOM 566 O O . LEU A 1 71 ? -2.814 -6.731 10.681 1.00 95.31 71 LEU A O 1
ATOM 570 N N . GLY A 1 72 ? -1.513 -8.542 10.395 1.00 93.56 72 GLY A N 1
ATOM 571 C CA . GLY A 1 72 ? -1.603 -9.037 11.771 1.00 93.56 72 GLY A CA 1
ATOM 572 C C . GLY A 1 72 ? -2.981 -9.565 12.191 1.00 93.56 72 GLY A C 1
ATOM 573 O O . GLY A 1 72 ? -3.211 -9.803 13.377 1.00 93.56 72 GLY A O 1
ATOM 574 N N . VAL A 1 73 ? -3.923 -9.765 11.258 1.00 89.44 73 VAL A N 1
ATOM 575 C CA . VAL A 1 73 ? -5.309 -10.145 11.586 1.00 89.44 73 VAL A CA 1
ATOM 576 C C . VAL A 1 73 ? -5.844 -11.312 10.764 1.00 89.44 73 VAL A C 1
ATOM 578 O O . VAL A 1 73 ? -5.429 -11.586 9.651 1.00 89.44 73 VAL A O 1
ATOM 581 N N . ILE A 1 74 ? -6.835 -12.023 11.297 1.00 84.94 74 ILE A N 1
ATOM 582 C CA . ILE A 1 74 ? -7.468 -13.145 10.579 1.00 84.94 74 ILE A CA 1
ATOM 583 C C . ILE A 1 74 ? -8.629 -12.707 9.670 1.00 84.94 74 ILE A C 1
ATOM 585 O O . ILE A 1 74 ? -9.041 -13.464 8.795 1.00 84.94 74 ILE A O 1
ATOM 589 N N . ALA A 1 75 ? -9.170 -11.501 9.871 1.00 88.12 75 ALA A N 1
ATOM 590 C CA . ALA A 1 75 ? -10.244 -10.932 9.061 1.00 88.12 75 ALA A CA 1
ATOM 591 C C . ALA A 1 75 ? -10.267 -9.401 9.169 1.00 88.12 75 ALA A C 1
ATOM 593 O O . ALA A 1 75 ? -10.074 -8.855 10.256 1.00 88.12 75 ALA A O 1
ATOM 594 N N . MET A 1 76 ? -10.585 -8.725 8.062 1.00 88.94 76 MET A N 1
ATOM 595 C CA . MET A 1 76 ? -10.860 -7.286 8.064 1.00 88.94 76 MET A CA 1
ATOM 596 C C . MET A 1 76 ? -12.242 -7.016 8.650 1.00 88.94 76 MET A C 1
ATOM 598 O O . MET A 1 76 ? -13.232 -7.611 8.218 1.00 88.94 76 MET A O 1
ATOM 602 N N . GLN A 1 77 ? -12.308 -6.118 9.630 1.00 88.31 77 GLN A N 1
ATOM 603 C CA . GLN A 1 77 ? -13.542 -5.756 10.320 1.00 88.31 77 GLN A CA 1
ATOM 604 C C . GLN A 1 77 ? -13.761 -4.248 10.259 1.00 88.31 77 GLN A C 1
ATOM 606 O O . GLN A 1 77 ? -12.814 -3.468 10.339 1.00 88.31 77 GLN A O 1
ATOM 611 N N . ALA A 1 78 ? -15.025 -3.847 10.132 1.00 89.50 78 ALA A N 1
ATOM 612 C CA . ALA A 1 78 ? -15.410 -2.447 10.226 1.00 89.50 78 ALA A CA 1
ATOM 613 C C . ALA A 1 78 ? -15.045 -1.868 11.603 1.00 89.50 78 ALA A C 1
ATOM 615 O O . ALA A 1 78 ? -15.114 -2.564 12.615 1.00 89.50 78 ALA A O 1
ATOM 616 N N . GLY A 1 79 ? -14.679 -0.591 11.636 1.00 88.75 79 GLY A N 1
ATOM 617 C CA . GLY A 1 79 ? -14.185 0.102 12.824 1.00 88.75 79 GLY A CA 1
ATOM 618 C C . GLY A 1 79 ? -12.696 -0.114 13.097 1.00 88.75 79 GLY A C 1
ATOM 619 O O . GLY A 1 79 ? -12.146 0.571 13.954 1.00 88.75 79 GLY A O 1
ATOM 620 N N . ARG A 1 80 ? -12.031 -1.027 12.377 1.00 90.88 80 ARG A N 1
ATOM 621 C CA . ARG A 1 80 ? -10.581 -1.195 12.472 1.00 90.88 80 ARG A CA 1
ATOM 622 C C . ARG A 1 80 ? -9.874 -0.011 11.823 1.00 90.88 80 ARG A C 1
ATOM 624 O O . ARG A 1 80 ? -10.263 0.409 10.736 1.00 90.88 80 ARG A O 1
ATOM 631 N N . VAL A 1 81 ? -8.819 0.463 12.471 1.00 94.88 81 VAL A N 1
ATOM 632 C CA . VAL A 1 81 ? -7.854 1.393 11.885 1.00 94.88 81 VAL A CA 1
ATOM 633 C C . VAL A 1 81 ? -6.609 0.606 11.492 1.00 94.88 81 VAL A C 1
ATOM 635 O O . VAL A 1 81 ? -6.220 -0.322 12.202 1.00 94.88 81 VAL A O 1
ATOM 638 N N . ILE A 1 82 ? -6.054 0.929 10.331 1.00 95.81 82 ILE A N 1
ATOM 639 C CA . ILE A 1 82 ? -4.798 0.395 9.801 1.00 95.81 82 ILE A CA 1
ATOM 640 C C . ILE A 1 82 ? -3.948 1.601 9.428 1.00 95.81 82 ILE A C 1
ATOM 642 O O . ILE A 1 82 ? -4.490 2.536 8.837 1.00 95.81 82 ILE A O 1
ATOM 646 N N . GLY A 1 83 ? -2.653 1.577 9.706 1.00 96.56 83 GLY A N 1
ATOM 647 C CA . GLY A 1 83 ? -1.764 2.581 9.150 1.00 96.56 83 GLY A CA 1
ATOM 648 C C . GLY A 1 83 ? -1.620 2.338 7.652 1.00 96.56 83 GLY A C 1
ATOM 649 O O . GLY A 1 83 ? -1.339 1.219 7.223 1.00 96.56 83 GLY A O 1
ATOM 650 N N . LEU A 1 84 ? -1.845 3.368 6.844 1.00 95.69 84 LEU A N 1
ATOM 651 C CA . LEU A 1 84 ? -1.604 3.348 5.406 1.00 95.69 84 LEU A CA 1
ATOM 652 C C . LEU A 1 84 ? -0.713 4.525 5.001 1.00 95.69 84 LEU A C 1
ATOM 654 O O . LEU A 1 84 ? -0.915 5.660 5.432 1.00 95.69 84 LEU A O 1
ATOM 658 N N . ASN A 1 85 ? 0.210 4.282 4.080 1.00 95.56 85 ASN A N 1
ATOM 659 C CA . ASN A 1 85 ? 0.752 5.324 3.224 1.00 95.56 85 ASN A CA 1
ATOM 660 C C . ASN A 1 85 ? 0.746 4.891 1.760 1.00 95.56 85 ASN A C 1
ATOM 662 O O . ASN A 1 85 ? 0.822 3.703 1.447 1.00 95.56 85 ASN A O 1
ATOM 666 N N . ILE A 1 86 ? 0.664 5.874 0.869 1.00 93.75 86 ILE A N 1
ATOM 667 C CA . ILE A 1 86 ? 0.789 5.687 -0.573 1.00 93.75 86 ILE A CA 1
ATOM 668 C C . ILE A 1 86 ? 1.874 6.641 -1.057 1.00 93.75 86 ILE A C 1
ATOM 670 O O . ILE A 1 86 ? 1.792 7.839 -0.784 1.00 93.75 86 ILE A O 1
ATOM 674 N N . GLY A 1 87 ? 2.869 6.109 -1.760 1.00 90.69 87 GLY A N 1
ATOM 675 C CA . GLY A 1 87 ? 3.936 6.871 -2.397 1.00 90.69 87 GLY A CA 1
ATOM 676 C C . GLY A 1 87 ? 3.905 6.708 -3.913 1.00 90.69 87 GLY A C 1
ATOM 677 O O . GLY A 1 87 ? 3.641 5.617 -4.412 1.00 90.69 87 GLY A O 1
ATOM 678 N N . LEU A 1 88 ? 4.182 7.785 -4.639 1.00 89.38 88 LEU A N 1
ATOM 679 C CA . LEU A 1 88 ? 4.526 7.748 -6.057 1.00 89.38 88 LEU A CA 1
ATOM 680 C C . LEU A 1 88 ? 6.031 7.957 -6.179 1.00 89.38 88 LEU A C 1
ATOM 682 O O . LEU A 1 88 ? 6.559 8.901 -5.587 1.00 89.38 88 LEU A O 1
ATOM 686 N N . ILE A 1 89 ? 6.680 7.068 -6.915 1.00 86.31 89 ILE A N 1
ATOM 687 C CA . ILE A 1 89 ? 8.087 7.141 -7.288 1.00 86.31 89 ILE A CA 1
ATOM 688 C C . ILE A 1 89 ? 8.117 7.454 -8.780 1.00 86.31 89 ILE A C 1
ATOM 690 O O . ILE A 1 89 ? 7.455 6.766 -9.559 1.00 86.31 89 ILE A O 1
ATOM 694 N N . ASP A 1 90 ? 8.832 8.517 -9.115 1.00 83.12 90 ASP A N 1
ATOM 695 C CA . ASP A 1 90 ? 9.088 8.988 -10.475 1.00 83.12 90 ASP A CA 1
ATOM 696 C C . ASP A 1 90 ? 10.587 8.799 -10.716 1.00 83.12 90 ASP A C 1
ATOM 698 O O . ASP A 1 90 ? 11.388 9.306 -9.921 1.00 83.12 90 ASP A O 1
ATOM 702 N N . ASP A 1 91 ? 10.945 8.016 -11.730 1.00 74.88 91 ASP A N 1
ATOM 703 C CA . ASP A 1 91 ? 12.336 7.778 -12.131 1.00 74.88 91 ASP A CA 1
ATOM 704 C C . ASP A 1 91 ? 12.406 7.548 -13.645 1.00 74.88 91 ASP A C 1
ATOM 706 O O . ASP A 1 91 ? 11.966 6.514 -14.161 1.00 74.88 91 ASP A O 1
ATOM 710 N N . ASP A 1 92 ? 12.967 8.527 -14.353 1.00 72.00 92 ASP A N 1
ATOM 711 C CA . ASP A 1 92 ? 12.997 8.557 -15.814 1.00 72.00 92 ASP A CA 1
ATOM 712 C C . ASP A 1 92 ? 14.210 7.817 -16.419 1.00 72.00 92 ASP A C 1
ATOM 714 O O . ASP A 1 92 ? 14.225 7.554 -17.633 1.00 72.00 92 ASP A O 1
ATOM 718 N N . ASP A 1 93 ? 15.250 7.507 -15.636 1.00 65.62 93 ASP A N 1
ATOM 719 C CA . ASP A 1 93 ? 16.533 7.018 -16.162 1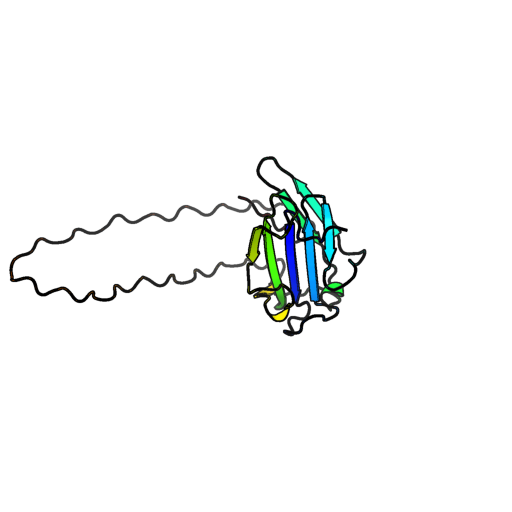.00 65.62 93 ASP A CA 1
ATOM 720 C C . ASP A 1 93 ? 17.075 5.731 -15.515 1.00 65.62 93 ASP A C 1
ATOM 722 O O . ASP A 1 93 ? 18.028 5.129 -16.037 1.00 65.62 93 ASP A O 1
ATOM 726 N N . GLY A 1 94 ? 16.386 5.225 -14.492 1.00 63.84 94 GLY A N 1
ATOM 727 C CA . GLY A 1 94 ? 16.687 3.960 -13.837 1.00 63.84 94 GLY A CA 1
ATOM 728 C C . GLY A 1 94 ? 17.868 4.041 -12.870 1.00 63.84 94 GLY A C 1
ATOM 729 O O . GLY A 1 94 ? 18.514 3.007 -12.617 1.00 63.84 94 GLY A O 1
ATOM 730 N N . ASP A 1 95 ? 18.191 5.246 -12.388 1.00 69.88 95 ASP A N 1
ATOM 731 C CA . ASP A 1 95 ? 19.090 5.491 -11.266 1.00 69.88 95 ASP A CA 1
ATOM 732 C C . ASP A 1 95 ? 18.340 5.749 -9.938 1.00 69.88 95 ASP A C 1
ATOM 734 O O . ASP A 1 95 ? 17.467 4.963 -9.588 1.00 69.88 95 ASP A O 1
ATOM 738 N N . GLU A 1 96 ? 18.743 6.691 -9.084 1.00 68.44 96 GLU A N 1
ATOM 739 C CA . GLU A 1 96 ? 17.963 6.979 -7.874 1.00 68.44 96 GLU A CA 1
ATOM 740 C C . GLU A 1 96 ? 16.675 7.714 -8.261 1.00 68.44 96 GLU A C 1
ATOM 742 O O . GLU A 1 96 ? 16.717 8.632 -9.063 1.00 68.44 96 GLU A O 1
ATOM 747 N N . ALA A 1 97 ? 15.551 7.386 -7.613 1.00 71.00 97 ALA A N 1
ATOM 748 C CA . ALA A 1 97 ? 14.285 8.084 -7.829 1.00 71.00 97 ALA A CA 1
ATOM 749 C C . ALA A 1 97 ? 14.436 9.619 -7.914 1.00 71.00 97 ALA A C 1
ATOM 751 O O . ALA A 1 97 ? 14.769 10.273 -6.917 1.00 71.00 97 ALA A O 1
ATOM 752 N N . ASP A 1 98 ? 14.106 10.187 -9.076 1.00 72.06 98 ASP A N 1
ATOM 753 C CA . ASP A 1 98 ? 14.103 11.629 -9.349 1.00 72.06 98 ASP A CA 1
ATOM 754 C C . ASP A 1 98 ? 13.117 12.379 -8.440 1.00 72.06 98 ASP A C 1
ATOM 756 O O . ASP A 1 98 ? 13.321 13.543 -8.064 1.00 72.06 98 ASP A O 1
ATOM 760 N N . GLY A 1 99 ? 12.028 11.703 -8.064 1.00 80.19 99 GLY A N 1
ATOM 761 C CA . GLY A 1 99 ? 10.971 12.263 -7.242 1.00 80.19 99 GLY A CA 1
ATOM 762 C C . GLY A 1 99 ? 10.257 11.240 -6.366 1.00 80.19 99 GLY A C 1
ATOM 763 O O . GLY A 1 99 ? 10.037 10.088 -6.732 1.00 80.19 99 GLY A O 1
ATOM 764 N N . TRP A 1 100 ? 9.819 11.709 -5.193 1.00 85.88 100 TRP A N 1
ATOM 765 C CA . TRP A 1 100 ? 8.901 10.971 -4.330 1.00 85.88 100 TRP A CA 1
ATOM 766 C C . TRP A 1 100 ? 7.768 11.867 -3.834 1.00 85.88 100 TRP A C 1
ATOM 768 O O . TRP A 1 100 ? 8.004 12.946 -3.279 1.00 85.88 100 TRP A O 1
ATOM 778 N N . LEU A 1 101 ? 6.531 11.394 -3.986 1.00 88.44 101 LEU A N 1
ATOM 779 C CA . LEU A 1 101 ? 5.339 12.042 -3.446 1.00 88.44 101 LEU A CA 1
ATOM 780 C C . LEU A 1 101 ? 4.547 11.069 -2.574 1.00 88.44 101 LEU A C 1
ATOM 782 O O . LEU A 1 101 ? 3.914 10.149 -3.085 1.00 88.44 101 LEU A O 1
ATOM 786 N N . GLY A 1 102 ? 4.540 11.310 -1.264 1.00 89.44 102 GLY A N 1
ATOM 787 C CA . GLY A 1 102 ? 3.757 10.543 -0.295 1.00 89.44 102 GLY A CA 1
ATOM 788 C C . GLY A 1 102 ? 2.448 11.206 0.112 1.00 89.44 102 GLY A C 1
ATOM 789 O O . GLY A 1 102 ? 2.347 12.432 0.180 1.00 89.44 102 GLY A O 1
ATOM 790 N N . TRP A 1 103 ? 1.457 10.385 0.458 1.00 91.69 103 TRP A N 1
ATOM 791 C CA . TRP A 1 103 ? 0.209 10.842 1.070 1.00 91.69 103 TRP A CA 1
ATOM 792 C C . TRP A 1 103 ? 0.406 11.314 2.520 1.00 91.69 103 TRP A C 1
ATOM 794 O O . TRP A 1 103 ? -0.105 12.371 2.893 1.00 91.69 103 TRP A O 1
ATOM 804 N N . SER A 1 104 ? 1.155 10.558 3.326 1.00 90.94 104 SER A N 1
ATOM 805 C CA . SER A 1 104 ? 1.433 10.844 4.736 1.00 90.94 104 SER A CA 1
ATOM 806 C C . SER A 1 104 ? 2.895 10.588 5.090 1.00 90.94 104 SER A C 1
ATOM 808 O O . SER A 1 104 ? 3.434 9.530 4.786 1.00 90.94 104 SER A O 1
ATOM 810 N N . GLY A 1 105 ? 3.519 11.539 5.794 1.00 87.19 105 GLY A N 1
ATOM 811 C CA . GLY A 1 105 ? 4.862 11.376 6.358 1.00 87.19 105 GLY A CA 1
ATOM 812 C C . GLY A 1 105 ? 5.941 10.997 5.335 1.00 87.19 105 GLY A C 1
ATOM 813 O O . GLY A 1 105 ? 5.740 11.108 4.133 1.00 87.19 105 GLY A O 1
ATOM 814 N N . ASN A 1 106 ? 7.111 10.569 5.813 1.00 88.81 106 ASN A N 1
ATOM 815 C CA . ASN A 1 106 ? 8.128 9.904 4.992 1.00 88.81 106 ASN A CA 1
ATOM 816 C C . ASN A 1 106 ? 8.314 8.483 5.529 1.00 88.81 106 ASN A C 1
ATOM 818 O O . ASN A 1 106 ? 9.021 8.273 6.511 1.00 88.81 106 ASN A O 1
ATOM 822 N N . THR A 1 107 ? 7.690 7.508 4.879 1.00 86.50 107 THR A N 1
ATOM 823 C CA . THR A 1 107 ? 7.646 6.110 5.328 1.00 86.50 107 THR A CA 1
ATOM 824 C C . THR A 1 107 ? 8.817 5.270 4.823 1.00 86.50 107 THR A C 1
ATOM 826 O O . THR A 1 107 ? 8.703 4.050 4.740 1.00 86.50 107 THR A O 1
ATOM 829 N N . TRP A 1 108 ? 9.966 5.878 4.488 1.00 83.06 108 TRP A N 1
ATOM 830 C CA . TRP A 1 108 ? 11.134 5.143 3.980 1.00 83.06 108 TRP A CA 1
ATOM 831 C C . TRP A 1 108 ? 11.484 3.916 4.835 1.00 83.06 108 TRP A C 1
ATOM 833 O O . TRP A 1 108 ? 11.662 2.818 4.313 1.00 83.06 108 TRP A O 1
ATOM 843 N N . ARG A 1 109 ? 11.555 4.120 6.153 1.00 84.19 109 ARG A N 1
ATOM 844 C CA . ARG A 1 109 ? 11.955 3.136 7.173 1.00 84.19 109 ARG A CA 1
ATOM 845 C C . ARG A 1 109 ? 11.073 3.201 8.426 1.00 84.19 109 ARG A C 1
ATOM 847 O O . ARG A 1 109 ? 11.507 2.788 9.499 1.00 84.19 109 ARG A O 1
ATOM 854 N N . HIS A 1 110 ? 9.889 3.786 8.268 1.00 88.50 110 HIS A N 1
ATOM 855 C CA . HIS A 1 110 ? 9.071 4.302 9.359 1.00 88.50 110 HIS A CA 1
ATOM 856 C C . HIS A 1 110 ? 7.584 4.060 9.072 1.00 88.50 110 HIS A C 1
ATOM 858 O O . HIS A 1 110 ? 6.897 4.953 8.574 1.00 88.50 110 HIS A O 1
ATOM 864 N N . ALA A 1 111 ? 7.096 2.849 9.342 1.00 88.62 111 ALA A N 1
ATOM 865 C CA . ALA A 1 111 ? 5.677 2.511 9.250 1.00 88.62 111 ALA A CA 1
ATOM 866 C C . ALA A 1 111 ? 4.827 3.373 10.204 1.00 88.62 111 ALA A C 1
ATOM 868 O O . ALA A 1 111 ? 3.720 3.760 9.841 1.00 88.62 111 ALA A O 1
ATOM 869 N N . GLU A 1 112 ? 5.398 3.829 11.326 1.00 92.00 112 GLU A N 1
ATOM 870 C CA . GLU A 1 112 ? 4.767 4.751 12.280 1.00 92.00 112 GLU A CA 1
ATOM 871 C C . GLU A 1 112 ? 4.450 6.147 11.710 1.00 92.00 112 GLU A C 1
ATOM 873 O O . GLU A 1 112 ? 3.842 6.976 12.385 1.00 92.00 112 GLU A O 1
ATOM 878 N N . LEU A 1 113 ? 4.896 6.447 10.485 1.00 94.19 113 LEU A N 1
ATOM 879 C CA . LEU A 1 113 ? 4.574 7.688 9.773 1.00 94.19 113 LEU A CA 1
ATOM 880 C C . LEU A 1 113 ? 3.411 7.526 8.779 1.00 94.19 113 LEU A C 1
ATOM 882 O O . LEU A 1 113 ? 3.056 8.486 8.082 1.00 94.19 113 LEU A O 1
ATOM 886 N N . CYS A 1 114 ? 2.801 6.339 8.724 1.00 95.94 114 CYS A N 1
ATOM 887 C CA . CYS A 1 114 ? 1.540 6.120 8.030 1.00 95.94 114 CYS A CA 1
ATOM 888 C C . CYS A 1 114 ? 0.421 7.012 8.593 1.00 95.94 114 CYS A C 1
ATOM 890 O O . CYS A 1 114 ? 0.422 7.399 9.760 1.00 95.94 114 CYS A O 1
ATOM 892 N N . GLY A 1 115 ? -0.547 7.343 7.740 1.00 95.19 115 GLY A N 1
ATOM 893 C CA . GLY A 1 115 ? -1.806 7.944 8.171 1.00 95.19 115 GLY A CA 1
ATOM 894 C C . GLY A 1 115 ? -2.824 6.873 8.567 1.00 95.19 115 GLY A C 1
ATOM 895 O O . GLY A 1 115 ? -2.680 5.706 8.214 1.00 95.19 115 GLY A O 1
ATOM 896 N N . ASP A 1 116 ? -3.899 7.279 9.240 1.00 95.06 116 ASP A N 1
ATOM 897 C CA . ASP A 1 116 ? -4.953 6.357 9.671 1.00 95.06 116 ASP A CA 1
ATOM 898 C C . ASP A 1 116 ? -5.937 6.027 8.530 1.00 95.06 116 ASP A C 1
ATOM 900 O O . ASP A 1 116 ? -6.652 6.900 8.022 1.00 95.06 116 ASP A O 1
ATOM 904 N N . LEU A 1 117 ? -6.061 4.744 8.184 1.00 93.56 117 LEU A N 1
ATOM 905 C CA . LEU A 1 117 ? -7.135 4.202 7.351 1.00 93.56 117 LEU A CA 1
ATOM 906 C C . LEU A 1 117 ? -8.201 3.532 8.227 1.00 93.56 117 LEU A C 1
ATOM 908 O O . LEU A 1 117 ? -8.036 2.402 8.687 1.00 93.56 117 LEU A O 1
ATOM 912 N N . LEU A 1 118 ? -9.344 4.198 8.399 1.00 93.12 118 LEU A N 1
ATOM 913 C CA . LEU A 1 118 ? -10.516 3.617 9.055 1.00 93.12 118 LEU A CA 1
ATOM 914 C C . LEU A 1 118 ? -11.320 2.744 8.080 1.00 93.12 118 LEU A C 1
ATOM 916 O O . LEU A 1 118 ? -11.888 3.235 7.102 1.00 93.12 118 LEU A O 1
ATOM 920 N N . LEU A 1 119 ? -11.456 1.458 8.396 1.00 90.06 119 LEU A N 1
ATOM 921 C CA . LEU A 1 119 ? -12.318 0.544 7.656 1.00 90.06 119 LEU A CA 1
ATOM 922 C C . LEU A 1 119 ? -13.779 0.772 8.035 1.00 90.06 119 LEU A C 1
ATOM 924 O O . LEU A 1 119 ? -14.192 0.542 9.171 1.00 90.06 119 LEU A O 1
ATOM 928 N N . LEU A 1 120 ? -14.591 1.184 7.071 1.00 89.00 120 LEU A N 1
ATOM 929 C CA . LEU A 1 120 ? -16.029 1.329 7.265 1.00 89.00 120 LEU A CA 1
ATOM 930 C C . LEU A 1 120 ? -16.769 0.023 6.918 1.00 89.00 120 LEU A C 1
ATOM 932 O O . LEU A 1 120 ? -16.236 -0.822 6.193 1.00 89.00 120 LEU A O 1
ATOM 936 N N . PRO A 1 121 ? -18.003 -0.179 7.421 1.00 87.19 121 PRO A N 1
ATOM 937 C CA . PRO A 1 121 ? -18.877 -1.241 6.928 1.00 87.19 121 PRO A CA 1
ATOM 938 C C . PRO A 1 121 ? -19.027 -1.179 5.404 1.00 87.19 121 PRO A C 1
ATOM 940 O O . PRO A 1 121 ? -19.051 -0.093 4.835 1.00 87.19 121 PRO A O 1
ATOM 943 N N . ALA A 1 122 ? -19.192 -2.329 4.745 1.00 80.31 122 ALA A N 1
ATOM 944 C CA . ALA A 1 122 ? -19.314 -2.384 3.282 1.00 80.31 122 ALA A CA 1
ATOM 945 C C . ALA A 1 122 ? -20.481 -1.538 2.731 1.00 80.31 122 ALA A C 1
ATOM 947 O O . ALA A 1 122 ? -20.392 -1.024 1.620 1.00 80.31 122 ALA A O 1
ATOM 948 N N .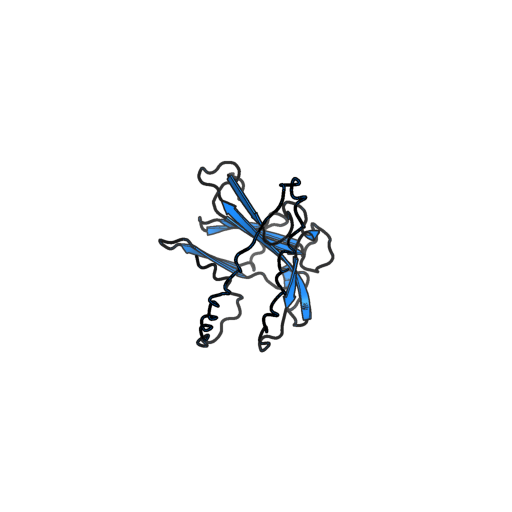 ASP A 1 123 ? -21.536 -1.360 3.531 1.00 84.62 123 ASP A N 1
ATOM 949 C CA . ASP A 1 123 ? -22.720 -0.571 3.177 1.00 84.62 123 ASP A CA 1
ATOM 950 C C . ASP A 1 123 ? -22.658 0.875 3.705 1.00 84.62 123 ASP A C 1
ATOM 952 O O . ASP A 1 123 ? -23.637 1.619 3.629 1.00 84.62 123 ASP A O 1
ATOM 956 N N . ALA A 1 124 ? -21.528 1.290 4.285 1.00 71.81 124 ALA A N 1
ATOM 957 C CA . ALA A 1 124 ? -21.365 2.649 4.770 1.00 71.81 124 ALA A CA 1
ATOM 958 C C . ALA A 1 124 ? -21.139 3.607 3.599 1.00 71.81 124 ALA A C 1
ATOM 960 O O . ALA A 1 124 ? -20.153 3.523 2.869 1.00 71.81 124 ALA A O 1
ATOM 961 N N . THR A 1 125 ? -22.029 4.582 3.457 1.00 69.00 125 THR A N 1
ATOM 962 C CA . THR A 1 125 ? -21.798 5.742 2.597 1.00 69.00 125 THR A CA 1
ATOM 963 C C . THR A 1 125 ? -20.846 6.699 3.311 1.00 69.00 125 THR A C 1
ATOM 965 O O . THR A 1 125 ? -21.240 7.329 4.298 1.00 69.00 125 THR A O 1
ATOM 968 N N . SER A 1 126 ? -19.603 6.828 2.835 1.00 59.25 126 SER A N 1
ATOM 969 C CA . SER A 1 126 ? -18.718 7.900 3.293 1.00 59.25 126 SER A CA 1
ATOM 970 C C . SER A 1 126 ? -19.370 9.238 2.941 1.00 59.25 126 SER A C 1
ATOM 972 O O . SER A 1 126 ? -19.589 9.567 1.778 1.00 59.25 126 SER A O 1
ATOM 974 N N . THR A 1 127 ? -19.761 9.999 3.960 1.00 63.44 127 THR A N 1
ATOM 975 C CA . THR A 1 127 ? -20.219 11.375 3.756 1.00 63.44 127 THR A CA 1
ATOM 976 C C . THR A 1 127 ? -18.969 12.244 3.831 1.00 63.44 127 THR A C 1
ATOM 978 O O . THR A 1 127 ? -18.415 12.356 4.925 1.00 63.44 127 THR A O 1
ATOM 981 N N . PRO A 1 128 ? -18.457 12.805 2.718 1.00 53.72 128 PRO A N 1
ATOM 982 C CA . PRO A 1 128 ? -17.318 13.705 2.796 1.00 53.72 128 PRO A CA 1
ATOM 983 C C . PRO A 1 128 ? -17.711 14.905 3.660 1.00 53.72 128 PRO A C 1
ATOM 985 O O . PRO A 1 128 ? -18.610 15.673 3.318 1.00 53.72 128 PRO A O 1
ATOM 988 N N . THR A 1 129 ? -17.056 15.049 4.808 1.00 60.03 129 THR A N 1
ATOM 989 C CA . THR A 1 129 ? -17.188 16.247 5.634 1.00 60.03 129 THR A CA 1
ATOM 990 C C . THR A 1 129 ? -16.432 17.361 4.927 1.00 60.03 129 THR A C 1
ATOM 992 O O . THR A 1 129 ? -15.224 17.257 4.728 1.00 60.03 129 THR A O 1
ATOM 995 N N . ALA A 1 130 ? -17.124 18.424 4.518 1.00 49.38 130 ALA A N 1
ATOM 996 C CA . ALA A 1 130 ? -16.457 19.594 3.963 1.00 49.38 130 ALA A CA 1
ATOM 997 C C . ALA A 1 130 ? -15.533 20.201 5.031 1.00 49.38 130 ALA A C 1
ATOM 999 O O . ALA A 1 130 ? -16.002 20.732 6.039 1.00 49.38 130 ALA A O 1
ATOM 1000 N N . THR A 1 131 ? -14.219 20.111 4.828 1.00 59.62 131 THR A N 1
ATOM 1001 C CA . THR A 1 131 ? -13.241 20.802 5.671 1.00 59.62 131 THR A CA 1
ATOM 1002 C C . THR A 1 131 ? -13.392 22.301 5.442 1.00 59.62 131 THR A C 1
ATOM 1004 O O . THR A 1 131 ? -13.303 22.769 4.307 1.00 59.62 131 THR A O 1
ATOM 1007 N N . ALA A 1 132 ? -13.633 23.069 6.507 1.00 53.38 132 ALA A N 1
ATOM 1008 C CA . ALA A 1 132 ? -13.696 24.521 6.410 1.00 53.38 132 ALA A CA 1
ATOM 1009 C C . ALA A 1 132 ? -12.340 25.055 5.921 1.00 53.38 132 ALA A C 1
ATOM 1011 O O . ALA A 1 132 ? -11.339 24.978 6.632 1.00 53.38 132 ALA A O 1
ATOM 1012 N N . THR A 1 133 ? -12.292 25.579 4.696 1.00 62.53 133 THR A N 1
ATOM 1013 C CA . THR A 1 133 ? -11.115 26.290 4.194 1.00 62.53 133 THR A CA 1
ATOM 1014 C C . THR A 1 133 ? -10.938 27.553 5.029 1.00 62.53 133 THR A C 1
ATOM 1016 O O . THR A 1 133 ? -11.865 28.357 5.134 1.00 62.53 133 THR A O 1
ATOM 1019 N N . ALA A 1 134 ? -9.767 27.733 5.643 1.00 56.19 134 ALA A N 1
ATOM 1020 C CA . ALA A 1 134 ? -9.458 28.970 6.343 1.00 56.19 134 ALA A CA 1
ATOM 1021 C C . ALA A 1 134 ? -9.531 30.133 5.343 1.00 56.19 134 ALA A C 1
ATOM 1023 O O . ALA A 1 134 ? -8.742 30.204 4.400 1.00 56.19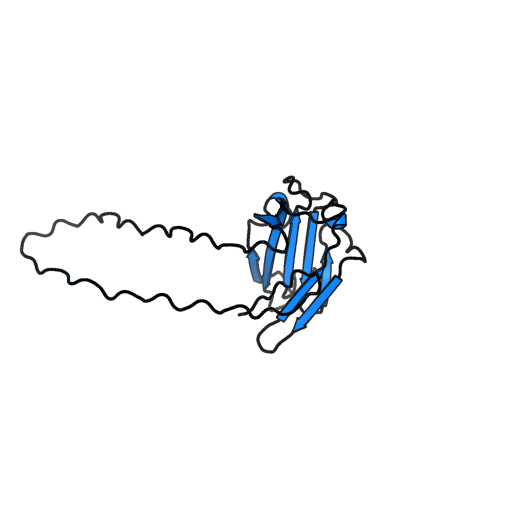 134 ALA A O 1
ATOM 1024 N N . THR A 1 135 ? -10.492 31.037 5.530 1.00 65.75 135 THR A N 1
ATOM 1025 C CA . THR A 1 135 ? -10.524 32.299 4.791 1.00 65.75 135 THR A CA 1
ATOM 1026 C C . THR A 1 135 ? -9.237 33.054 5.125 1.00 65.75 135 THR A C 1
ATOM 1028 O O . THR A 1 135 ? -8.977 33.260 6.313 1.00 65.75 135 THR A O 1
ATOM 1031 N N . PRO A 1 136 ? -8.415 33.466 4.142 1.00 64.88 136 PRO A N 1
ATOM 1032 C CA . PRO A 1 136 ? -7.232 34.258 4.435 1.00 64.88 136 PRO A CA 1
ATOM 1033 C C . PRO A 1 136 ? -7.666 35.554 5.123 1.00 64.88 136 PRO A C 1
ATOM 1035 O O . PRO A 1 136 ? -8.308 36.417 4.523 1.00 64.88 136 PRO A O 1
ATOM 1038 N N . THR A 1 137 ? -7.338 35.684 6.406 1.00 62.12 137 THR A N 1
ATOM 1039 C CA . THR A 1 137 ? -7.485 36.944 7.129 1.00 62.12 137 THR A CA 1
ATOM 1040 C C . THR A 1 137 ? -6.468 37.909 6.540 1.00 62.12 137 THR A C 1
ATOM 1042 O O . THR A 1 137 ? -5.265 37.673 6.638 1.00 62.12 137 THR A O 1
ATOM 1045 N N . MET A 1 138 ? -6.930 38.987 5.902 1.00 61.03 138 MET A N 1
ATOM 1046 C CA . MET A 1 138 ? -6.032 40.044 5.443 1.00 61.03 138 MET A CA 1
ATOM 1047 C C . MET A 1 138 ? -5.298 40.629 6.654 1.00 61.03 138 MET A C 1
ATOM 1049 O O . MET A 1 138 ? -5.896 41.324 7.475 1.00 61.03 138 MET A O 1
ATOM 1053 N N . THR A 1 139 ? -4.001 40.351 6.776 1.00 61.66 139 THR A N 1
ATOM 1054 C CA . THR A 1 139 ? -3.132 41.046 7.727 1.00 61.66 139 THR A CA 1
ATOM 1055 C C . THR A 1 139 ? -3.080 42.518 7.310 1.00 61.66 139 THR A C 1
ATOM 1057 O O . THR A 1 139 ? -2.714 42.794 6.162 1.00 61.66 139 THR A O 1
ATOM 1060 N N . PRO A 1 140 ? -3.438 43.482 8.180 1.00 60.59 140 PRO A N 1
ATOM 1061 C CA . PRO A 1 140 ? -3.337 44.892 7.836 1.00 60.59 140 PRO A CA 1
ATOM 1062 C C . PRO A 1 140 ? -1.874 45.227 7.536 1.00 60.59 140 PRO A C 1
ATOM 1064 O O . PRO A 1 140 ? -1.012 45.184 8.411 1.00 60.59 140 PRO A O 1
ATOM 1067 N N . THR A 1 141 ? -1.581 45.529 6.273 1.00 59.12 141 THR A N 1
ATOM 1068 C CA . THR A 1 141 ? -0.273 46.033 5.863 1.00 59.12 141 THR A CA 1
ATOM 1069 C C . THR A 1 141 ? -0.111 47.433 6.448 1.00 59.12 141 THR A C 1
ATOM 1071 O O . THR A 1 141 ? -0.991 48.280 6.278 1.00 59.12 141 THR A O 1
ATOM 1074 N N . SER A 1 142 ? 0.998 47.693 7.147 1.00 52.31 142 SER A N 1
ATOM 1075 C CA . SER A 1 142 ? 1.335 49.041 7.605 1.00 52.31 142 SER A CA 1
ATOM 1076 C C . SER A 1 142 ? 1.426 49.957 6.387 1.00 52.31 142 SER A C 1
ATOM 1078 O O . SER A 1 142 ? 2.374 49.882 5.605 1.00 52.31 142 SER A O 1
ATOM 1080 N N . THR A 1 143 ? 0.398 50.775 6.195 1.00 54.84 143 THR A N 1
ATOM 1081 C CA . THR A 1 143 ? 0.322 51.716 5.082 1.00 54.84 143 THR A CA 1
ATOM 1082 C C . THR A 1 143 ? 1.314 52.846 5.364 1.00 54.84 143 THR A C 1
ATOM 1084 O O . THR A 1 143 ? 1.217 53.454 6.433 1.00 54.84 143 THR A O 1
ATOM 1087 N N . PRO A 1 144 ? 2.282 53.145 4.477 1.00 55.75 144 PRO A N 1
ATOM 1088 C CA . PRO A 1 144 ? 3.082 54.354 4.618 1.00 55.75 144 PRO A CA 1
ATOM 1089 C C . PRO A 1 144 ? 2.144 55.564 4.567 1.00 55.75 144 PRO A C 1
ATOM 1091 O O . PRO A 1 144 ? 1.298 55.662 3.680 1.00 55.75 144 PRO A O 1
ATOM 1094 N N . THR A 1 145 ? 2.261 56.460 5.548 1.00 53.53 145 THR A N 1
ATOM 1095 C CA . THR A 1 145 ? 1.418 57.652 5.691 1.00 53.53 145 THR A CA 1
ATOM 1096 C C . THR A 1 145 ? 1.485 58.512 4.428 1.00 53.53 145 THR A C 1
ATOM 1098 O O . THR A 1 145 ? 2.449 59.247 4.223 1.00 53.53 145 THR A O 1
ATOM 1101 N N . ALA A 1 146 ? 0.457 58.428 3.585 1.00 52.09 146 ALA A N 1
ATOM 1102 C CA . ALA A 1 146 ? 0.235 59.357 2.488 1.00 52.09 146 ALA A CA 1
ATOM 1103 C C . ALA A 1 146 ? -0.770 60.429 2.927 1.00 52.09 146 ALA A C 1
ATOM 1105 O O . ALA A 1 146 ? -1.835 60.136 3.472 1.00 52.09 146 ALA A O 1
ATOM 1106 N N . THR A 1 147 ? -0.384 61.681 2.705 1.00 53.00 147 THR A N 1
ATOM 1107 C CA . THR A 1 147 ? -1.161 62.909 2.901 1.00 53.00 147 THR A CA 1
ATOM 1108 C C . THR A 1 147 ? -2.558 62.815 2.251 1.00 53.00 147 THR A C 1
ATOM 1110 O O . THR A 1 147 ? -2.690 62.290 1.150 1.00 53.00 147 THR A O 1
ATOM 1113 N N . ALA A 1 148 ? -3.592 63.312 2.945 1.00 41.00 148 ALA A N 1
ATOM 1114 C CA . ALA A 1 148 ? -5.028 63.262 2.587 1.00 41.00 148 ALA A CA 1
ATOM 1115 C C . ALA A 1 148 ? -5.337 63.883 1.189 1.00 41.00 148 ALA A C 1
ATOM 1117 O O . ALA A 1 148 ? -4.564 64.734 0.754 1.00 41.00 148 ALA A O 1
ATOM 1118 N N . THR A 1 149 ? -6.390 63.601 0.389 1.00 42.78 149 THR A N 1
ATOM 1119 C CA . THR A 1 149 ? -7.816 63.133 0.489 1.00 42.78 149 THR A CA 1
ATOM 1120 C C . THR A 1 149 ? -8.346 62.977 -0.990 1.00 42.78 149 THR A C 1
ATOM 1122 O O . THR A 1 149 ? -7.617 63.455 -1.862 1.00 42.78 149 THR A O 1
ATOM 1125 N N . PRO A 1 150 ? -9.594 62.576 -1.391 1.00 46.44 150 PRO A N 1
ATOM 1126 C CA . PRO A 1 150 ? -10.618 61.603 -0.948 1.00 46.44 150 PRO A CA 1
ATOM 1127 C C . PRO A 1 150 ? -10.970 60.473 -1.980 1.00 46.44 150 PRO A C 1
ATOM 1129 O O . PRO A 1 150 ? -10.486 60.411 -3.103 1.00 46.44 150 PRO A O 1
ATOM 1132 N N . THR A 1 151 ? -11.886 59.615 -1.519 1.00 48.22 151 THR A N 1
ATOM 1133 C CA . THR A 1 151 ? -12.501 58.326 -1.921 1.00 48.22 151 THR A CA 1
ATOM 1134 C C . THR A 1 151 ? -13.261 58.197 -3.262 1.00 48.22 151 THR A C 1
ATOM 1136 O O . THR A 1 151 ? -13.986 59.113 -3.639 1.00 48.22 151 THR A O 1
ATOM 1139 N N . VAL A 1 152 ? -13.295 56.970 -3.834 1.00 42.19 152 VAL A N 1
ATOM 1140 C CA . VAL A 1 152 ? -14.523 56.359 -4.418 1.00 42.19 152 VAL A CA 1
ATOM 1141 C C . VAL A 1 152 ? -14.618 54.843 -4.113 1.00 42.19 152 VAL A C 1
ATOM 1143 O O . VAL A 1 152 ? -13.616 54.140 -4.047 1.00 42.19 152 VAL A O 1
ATOM 1146 N N . THR A 1 153 ? -15.854 54.399 -3.881 1.00 49.88 153 THR A N 1
ATOM 1147 C CA . THR A 1 153 ? -16.410 53.150 -3.311 1.00 49.88 153 THR A CA 1
ATOM 1148 C C . THR A 1 153 ? -16.132 51.836 -4.079 1.00 49.88 153 THR A C 1
ATOM 1150 O O . THR A 1 153 ? -16.177 51.853 -5.308 1.00 49.88 153 THR A O 1
ATOM 1153 N N . PRO A 1 154 ? -15.958 50.668 -3.411 1.00 45.56 154 PRO A N 1
ATOM 1154 C CA . PRO A 1 154 ? -15.891 49.367 -4.089 1.00 45.56 154 PRO A CA 1
ATOM 1155 C C . PRO A 1 154 ? -17.280 48.793 -4.438 1.00 45.56 154 PRO A C 1
ATOM 1157 O O . PRO A 1 154 ? -18.227 48.908 -3.660 1.00 45.56 154 PRO A O 1
ATOM 1160 N N . SER A 1 155 ? -17.379 48.124 -5.592 1.00 46.53 155 SER A N 1
ATOM 1161 C CA . SER A 1 155 ? -18.556 47.355 -6.033 1.00 46.53 155 SER A CA 1
ATOM 1162 C C . SER A 1 155 ? -18.335 45.852 -5.793 1.00 46.53 155 SER A C 1
ATOM 1164 O O . SER A 1 155 ? -17.274 45.355 -6.174 1.00 46.53 155 SER A O 1
ATOM 1166 N N . PRO A 1 156 ? -19.286 45.102 -5.203 1.00 52.41 156 PRO A N 1
ATOM 1167 C CA . PRO A 1 156 ? -19.115 43.669 -4.974 1.00 52.41 156 PRO A CA 1
ATOM 1168 C C . PRO A 1 156 ? -19.484 42.787 -6.187 1.00 52.41 156 PRO A C 1
ATOM 1170 O O . PRO A 1 156 ? -20.512 42.984 -6.826 1.00 52.41 156 PRO A O 1
ATOM 1173 N N . THR A 1 157 ? -18.622 41.785 -6.402 1.00 47.66 157 THR A N 1
ATOM 1174 C CA . THR A 1 157 ? -18.884 40.335 -6.577 1.00 47.66 157 THR A CA 1
ATOM 1175 C C . THR A 1 157 ? -19.680 39.800 -7.776 1.00 47.66 157 THR A C 1
ATOM 1177 O O . THR A 1 157 ? -20.842 40.128 -7.984 1.00 47.66 157 THR A O 1
ATOM 1180 N N . ALA A 1 158 ? -19.106 38.777 -8.426 1.00 38.12 158 ALA A N 1
ATOM 1181 C CA . ALA A 1 158 ? -19.867 37.667 -9.001 1.00 38.12 158 ALA A CA 1
ATOM 1182 C C . ALA A 1 158 ? -19.445 36.343 -8.337 1.00 38.12 158 ALA A C 1
ATOM 1184 O O . ALA A 1 158 ? -18.260 36.052 -8.178 1.00 38.12 158 ALA A O 1
ATOM 1185 N N . THR A 1 159 ? -20.452 35.582 -7.915 1.00 47.19 159 THR A N 1
ATOM 1186 C CA . THR A 1 159 ? -20.384 34.305 -7.195 1.00 47.19 159 THR A CA 1
ATOM 1187 C C . THR A 1 159 ? -20.195 33.147 -8.175 1.00 47.19 159 THR A C 1
ATOM 1189 O O . THR A 1 159 ? -20.943 33.051 -9.146 1.00 47.19 159 THR A O 1
ATOM 1192 N N . ALA A 1 160 ? -19.252 32.237 -7.911 1.00 43.47 160 ALA A N 1
ATOM 1193 C CA . ALA A 1 160 ? -19.153 30.982 -8.655 1.00 43.47 160 ALA A CA 1
ATOM 1194 C C . ALA A 1 160 ? -20.167 29.950 -8.123 1.00 43.47 160 ALA A C 1
ATOM 1196 O O . ALA A 1 160 ? -20.267 29.715 -6.919 1.00 43.47 160 ALA A O 1
ATOM 1197 N N . THR A 1 161 ? -20.932 29.360 -9.040 1.00 39.34 161 THR A N 1
ATOM 1198 C CA . THR A 1 161 ? -21.923 28.299 -8.811 1.00 39.34 161 THR A CA 1
ATOM 1199 C C . THR A 1 161 ? -21.224 26.951 -8.579 1.00 39.34 161 THR A C 1
ATOM 1201 O O . THR A 1 161 ? -20.317 26.629 -9.346 1.00 39.34 161 THR A O 1
ATOM 1204 N N . PRO A 1 162 ? -21.618 26.129 -7.585 1.00 46.06 162 PRO A N 1
ATOM 1205 C CA . PRO A 1 162 ? -21.083 24.775 -7.462 1.00 46.06 162 PRO A CA 1
ATOM 1206 C C . PRO A 1 162 ? -21.597 23.879 -8.601 1.00 46.06 162 PRO A C 1
ATOM 1208 O O . PRO A 1 162 ? -22.801 23.796 -8.851 1.00 46.06 162 PRO A O 1
ATOM 1211 N N . THR A 1 163 ? -20.674 23.209 -9.290 1.00 47.22 163 THR A N 1
ATOM 1212 C CA . THR A 1 163 ? -20.950 22.218 -10.342 1.00 47.22 163 THR A CA 1
ATOM 1213 C C . THR A 1 163 ? -21.452 20.905 -9.730 1.00 47.22 163 THR A C 1
ATOM 1215 O O . THR A 1 163 ? -20.958 20.473 -8.691 1.00 47.22 163 THR A O 1
ATOM 1218 N N . ALA A 1 164 ? -22.445 20.274 -10.365 1.00 41.19 164 ALA A N 1
ATOM 1219 C CA . ALA A 1 164 ? -23.100 19.058 -9.882 1.00 41.19 164 ALA A CA 1
ATOM 1220 C C . ALA A 1 164 ? -22.168 17.831 -9.817 1.00 41.19 164 ALA A C 1
ATOM 1222 O O . ALA A 1 164 ? -21.370 17.578 -10.718 1.00 41.19 164 ALA A O 1
ATOM 1223 N N . THR A 1 165 ? -22.345 17.050 -8.752 1.00 44.62 165 THR A N 1
ATOM 1224 C CA . THR A 1 165 ? -21.678 15.780 -8.440 1.00 44.62 165 THR A CA 1
ATOM 1225 C C . THR A 1 165 ? -22.056 14.679 -9.444 1.00 44.62 165 THR A C 1
ATOM 1227 O O . THR A 1 165 ? -23.252 14.487 -9.684 1.00 44.62 165 THR A O 1
ATOM 1230 N N . PRO A 1 166 ? -21.108 13.904 -10.012 1.00 41.75 166 PRO A N 1
ATOM 1231 C CA . PRO A 1 166 ? -21.466 12.744 -10.818 1.00 41.75 166 PRO A CA 1
ATOM 1232 C C . PRO A 1 166 ? -22.046 11.623 -9.941 1.00 41.75 166 PRO A C 1
ATOM 1234 O O . PRO A 1 166 ? -21.544 11.308 -8.863 1.00 41.75 166 PRO A O 1
ATOM 1237 N N . MET A 1 167 ? -23.127 11.023 -10.432 1.00 40.97 167 MET A N 1
ATOM 1238 C CA . MET A 1 167 ? -23.827 9.884 -9.841 1.00 40.97 167 MET A CA 1
ATOM 1239 C C . MET A 1 167 ? -23.066 8.589 -10.155 1.00 40.97 167 MET A C 1
ATOM 1241 O O . MET A 1 167 ? -22.882 8.241 -11.322 1.00 40.97 167 MET A O 1
ATOM 1245 N N . ALA A 1 168 ? -22.630 7.865 -9.121 1.00 39.53 168 ALA A N 1
ATOM 1246 C CA . ALA A 1 168 ? -22.021 6.550 -9.288 1.00 39.53 168 ALA A CA 1
ATOM 1247 C C . ALA A 1 168 ? -23.068 5.550 -9.804 1.00 39.53 168 ALA A C 1
ATOM 1249 O O . ALA A 1 168 ? -24.108 5.332 -9.179 1.00 39.53 168 ALA A O 1
ATOM 1250 N N . THR A 1 169 ? -22.789 4.939 -10.955 1.00 35.62 169 THR A N 1
ATOM 1251 C CA . THR A 1 169 ? -23.559 3.795 -11.447 1.00 35.62 169 THR A CA 1
ATOM 1252 C C . THR A 1 169 ? -23.013 2.548 -10.764 1.00 35.62 169 THR A C 1
ATOM 1254 O O . THR A 1 169 ? -21.822 2.261 -10.845 1.00 35.62 169 THR A O 1
ATOM 1257 N N . SER A 1 170 ? -23.879 1.837 -10.048 1.00 42.47 170 SER A N 1
ATOM 1258 C CA . SER A 1 170 ? -23.530 0.608 -9.341 1.00 42.47 170 SER A CA 1
ATOM 1259 C C . SER A 1 170 ? -23.162 -0.499 -10.337 1.00 42.47 170 SER A C 1
ATOM 1261 O O . SER A 1 170 ? -23.952 -0.813 -11.228 1.00 42.47 170 SER A O 1
ATOM 1263 N N . ALA A 1 171 ? -21.982 -1.099 -10.174 1.00 41.38 171 ALA A N 1
ATOM 1264 C CA . ALA A 1 171 ? -21.613 -2.365 -10.796 1.00 41.38 171 ALA A CA 1
ATOM 1265 C C . ALA A 1 171 ? -21.151 -3.339 -9.703 1.00 41.38 171 ALA A C 1
ATOM 1267 O O . ALA A 1 171 ? -20.358 -3.002 -8.826 1.00 41.38 171 ALA A O 1
ATOM 1268 N N . LEU A 1 172 ? -21.723 -4.537 -9.740 1.00 38.91 172 LEU A N 1
ATOM 1269 C CA . LEU A 1 172 ? -21.572 -5.610 -8.764 1.00 38.91 172 LEU A CA 1
ATOM 1270 C C . LEU A 1 172 ? -20.137 -6.179 -8.712 1.00 38.91 172 LEU A C 1
ATOM 1272 O O . LEU A 1 172 ? -19.659 -6.763 -9.674 1.00 38.91 172 LEU A O 1
ATOM 1276 N N . TYR A 1 173 ? -19.516 -6.044 -7.539 1.00 37.16 173 TYR A N 1
ATOM 1277 C CA . TYR A 1 173 ? -18.791 -7.054 -6.750 1.00 37.16 173 TYR A CA 1
ATOM 1278 C C . TYR A 1 173 ? -17.766 -8.012 -7.400 1.00 37.16 173 TYR A C 1
ATOM 1280 O O . TYR A 1 173 ? -18.103 -9.114 -7.829 1.00 37.16 173 TYR A O 1
ATOM 1288 N N . LEU A 1 174 ? -16.481 -7.695 -7.204 1.00 33.41 174 LEU A N 1
ATOM 1289 C CA . LEU A 1 174 ? -15.503 -8.622 -6.617 1.00 33.41 174 LEU A CA 1
ATOM 1290 C C . LEU A 1 174 ? -14.829 -7.901 -5.434 1.00 33.41 174 LEU A C 1
ATOM 1292 O O . LEU A 1 174 ? -14.578 -6.702 -5.515 1.00 33.41 174 LEU A O 1
ATOM 1296 N N . ARG A 1 175 ? -14.598 -8.596 -4.310 1.00 48.31 175 ARG A N 1
ATOM 1297 C CA . ARG A 1 175 ? -14.007 -8.022 -3.083 1.00 48.31 175 ARG A CA 1
ATOM 1298 C C . ARG A 1 175 ? -12.503 -7.756 -3.247 1.00 48.31 175 ARG A C 1
ATOM 1300 O O . ARG A 1 175 ? -11.693 -8.482 -2.681 1.00 48.31 175 ARG A O 1
ATOM 1307 N N . TYR A 1 176 ? -12.160 -6.695 -3.954 1.00 38.44 176 TYR A N 1
ATOM 1308 C CA . TYR A 1 176 ? -10.877 -6.003 -3.850 1.00 38.44 176 TYR A CA 1
ATOM 1309 C C . TYR A 1 176 ? -11.174 -4.502 -3.739 1.00 38.44 176 TYR A C 1
ATOM 1311 O O . TYR A 1 176 ? -12.275 -4.076 -4.089 1.00 38.44 176 TYR A O 1
ATOM 1319 N N . LEU A 1 177 ? -10.271 -3.717 -3.149 1.00 37.50 177 LEU A N 1
ATOM 1320 C CA . LEU A 1 177 ? -10.384 -2.258 -3.098 1.00 37.50 177 LEU A CA 1
ATOM 1321 C C . LEU A 1 177 ? -9.663 -1.717 -4.346 1.00 37.50 177 LEU A C 1
ATOM 1323 O O . LEU A 1 177 ? -8.451 -1.523 -4.276 1.00 37.50 177 LEU A O 1
ATOM 1327 N N . PRO A 1 178 ? -10.332 -1.527 -5.501 1.00 36.69 178 PRO A N 1
ATOM 1328 C CA . PRO A 1 178 ? -9.660 -1.010 -6.683 1.00 36.69 178 PRO A CA 1
ATOM 1329 C C . PRO A 1 178 ? -9.265 0.445 -6.424 1.00 36.69 178 PRO A C 1
ATOM 1331 O O . PRO A 1 178 ? -10.117 1.337 -6.401 1.00 36.69 178 PRO A O 1
ATOM 1334 N N . LEU A 1 179 ? -7.972 0.701 -6.226 1.00 39.94 179 LEU A N 1
ATOM 1335 C CA . LEU A 1 179 ? -7.443 2.059 -6.224 1.00 39.94 179 LEU A CA 1
ATOM 1336 C C . LEU A 1 179 ? -7.260 2.498 -7.679 1.00 39.94 179 LEU A C 1
ATOM 1338 O O . LEU A 1 179 ? -6.258 2.211 -8.327 1.00 39.94 179 LEU A O 1
ATOM 1342 N N . ILE A 1 180 ? -8.271 3.176 -8.213 1.00 36.25 180 ILE A N 1
ATOM 1343 C CA . ILE A 1 180 ? -8.217 3.745 -9.558 1.00 36.25 180 ILE A CA 1
ATOM 1344 C C . ILE A 1 180 ? -7.629 5.153 -9.450 1.00 36.25 180 ILE A C 1
ATOM 1346 O O . ILE A 1 180 ? -8.329 6.093 -9.074 1.00 36.25 180 ILE A O 1
ATOM 1350 N N . ILE A 1 181 ? -6.350 5.298 -9.793 1.00 34.12 181 ILE A N 1
ATOM 1351 C CA . ILE A 1 181 ? -5.720 6.606 -9.997 1.00 34.12 181 ILE A CA 1
ATOM 1352 C C . ILE A 1 181 ? -6.041 7.038 -11.432 1.00 34.12 181 ILE A C 1
ATOM 1354 O O . ILE A 1 181 ? -5.537 6.454 -12.389 1.00 34.12 181 ILE A O 1
ATOM 1358 N N . ASN A 1 182 ? -6.927 8.023 -11.583 1.00 23.33 182 ASN A N 1
ATOM 1359 C CA . ASN A 1 182 ? -7.167 8.690 -12.863 1.00 23.33 182 ASN A CA 1
ATOM 1360 C C . ASN A 1 182 ? -6.430 10.035 -12.853 1.00 23.33 182 ASN A C 1
ATOM 1362 O O . ASN A 1 182 ? -6.536 10.766 -11.866 1.00 23.33 182 ASN A O 1
ATOM 1366 N N . ARG A 1 183 ? -5.708 10.338 -13.937 1.00 34.75 183 ARG A N 1
ATOM 1367 C CA . ARG A 1 183 ? -5.253 11.702 -14.236 1.00 34.75 183 ARG A CA 1
ATOM 1368 C C . ARG A 1 183 ? -6.428 12.580 -14.663 1.00 34.75 183 ARG A C 1
ATOM 1370 O O . ARG A 1 183 ? -7.347 12.049 -15.330 1.00 34.75 183 ARG A O 1
#

=== Feature glossary ===
Legend for the data blocks above and below:

— What the protein is —

Sequence gives the chain of amino acids in standard one-letter code (A=alanine, C=cysteine, …, Y=tyrosine), read N→C. It is the only feature that is directly encoded by the gene; all structural features are derived from the folded form of this sequence.

The annotation block draws on four external resources. InterPro: which protein families and domains the sequence belongs to. GO: standardized terms for what the protein does, what process it participates in, and where in the cell it acts. CATH: which structural fold it has in the CATH hierarchy. Organism: the species of origin.

— Where its atoms are —

Atomic coordinates in PDBx/mmCIF format — the same representation the Protein Data Bank distributes. Each line of the _atom_site loop places one backbone atom in Cartesian space (units: ångströms, origin: arbitrary).

Six rendered views show the 3D structure from the faces of a cube — i.e. along ±x, ±y, ±z. Rendering representation is drawn randomly per protein from cartoon (secondary-structure ribbons), sticks (backbone bonds), or molecular surface; coloring is either N→C rainbow (blue at the N-terminus through red at the C-terminus) or one color per chain.

— Local backbone conformation —

DSSP 8-state secondary structure assigns each residue one of H (α-helix), G (3₁₀-helix), I (π-helix), E (extended β-strand), B (isolated β-bridge), T (hydrogen-bonded turn), S (bend), or '-' (coil). The assignment is computed from backbone hydrogen-bond geometry via the Kabsch–Sander algorithm.

P-SEA three-state annotation labels each residue as helix, strand, or coil based purely on the geometry of the Cα trace. It serves as a fallback when the full backbone (and thus DSSP) is unavailable.

φ (phi) and ψ (psi) are the two rotatable backbone dihedrals per residue: φ is the C(i-1)–N–Cα–C torsion, ψ is the N–Cα–C–N(i+1) torsion, both in degrees on (−180°, 180°]. α-helical residues cluster near (−60°, −45°); β-strand residues near (−120°, +130°). A Ramachandran plot is simply a scatter of (φ, ψ) for every residue.

— Global shape and packing —

Radius of gyration (Rg) is the root-mean-square distance of Cα atoms from their centroid — a single number for overall size and compactness. A globular domain of N residues has Rg ≈ 2.2·N^0.38 Å; an extended or disordered chain has a much larger Rg. The Cα contact count is the number of residue pairs whose Cα atoms are within 8 Å and are more than four positions apart in sequence — a standard proxy for tertiary packing density. The bounding box is the smallest axis-aligned box enclosing all Cα atoms.

Accessible surface area quantifies burial. A residue with SASA near zero is packed into the hydrophobic core; one with SASA >100 Å² sits on the surface. Computed here via the Shrake–Rupley numerical algorithm with a 1.4 Å probe.

The contact map is a binary N×N matrix image: pixel (i, j) is dark where Cα_i and Cα_j are within 8 Å and |i−j|>4. Because the |i−j|>4 filter removes local helical contacts, off-diagonal stripes parallel to the main diagonal indicate parallel β-sheets; stripes perpendicular to it indicate antiparallel β-sheets. The Ramachandran plot scatters every residue's (φ, ψ) pair against the sterically allowed regions. The PAE heatmap renders the predicted-aligned-error matrix.

— Structural neighborhood —

A 3Di character summarizes, for each residue, the relative orientation of the Cα frame of its nearest spatial neighbor. Because it encodes fold topology rather than chemistry, 3Di alignments detect remote structural similarity that sequence alignment misses.

Structural nearest neighbors (via Foldseek easy-search vs the PDB). Reported per hit: target PDB id, E-value, and alignment TM-score. A TM-score above ~0.5 is the conventional threshold for 'same fold'.

— Confidence and disorder —

For AlphaFold models, the B-factor field carries pLDDT — the model's own estimate of local accuracy on a 0–100 scale. Regions with pLDDT<50 should be treated as essentially unmodeled; they often correspond to intrinsically disordered segments.

B-factor (Debye–Waller factor) reflects atomic displacement in the crystal lattice. It is an experimental observable (units Å²), not a prediction; low values mean the atom is pinned down, high values mean it moves or is heterogeneous across the crystal.

Predicted Aligned Error (PAE) is an AlphaFold confidence matrix: entry (i, j) is the expected error in the position of residue j, in ångströms, when the prediction is superimposed on the true structure at residue i. Low PAE within a block of residues means that block is internally rigid and well-predicted; high PAE between two blocks means their relative placement is uncertain even if each block individually is confident.